Protein AF-0000000085124099 (afdb_homodimer)

InterPro domains:
  IPR032808 DoxX family [PF07681] (7-87)

Organism: Arcobacter nitrofigilis (strain ATCC 33309 / DSM 7299 / CCUG 15893 / LMG 7604 / NCTC 12251 / CI) (NCBI:txid572480)

Radius of gyration: 19.38 Å; Cα contacts (8 Å, |Δi|>4): 346; chains: 2; bounding box: 46×53×39 Å

Structure (mmCIF, N/CA/C/O backbone):
data_AF-0000000085124099-model_v1
#
loop_
_entity.id
_entity.type
_entity.pdbx_description
1 polymer 'Doxx family protein'
#
loop_
_atom_site.group_PDB
_atom_site.id
_atom_site.type_symbol
_atom_site.label_atom_id
_atom_site.label_alt_id
_atom_site.label_comp_id
_atom_site.label_asym_id
_atom_site.label_entity_id
_atom_site.label_seq_id
_atom_site.pdbx_PDB_ins_code
_atom_site.Cartn_x
_atom_site.Cartn_y
_atom_site.Cartn_z
_atom_site.occupancy
_atom_site.B_iso_or_equiv
_atom_site.auth_seq_id
_atom_site.auth_comp_id
_atom_site.auth_asym_id
_atom_site.auth_atom_id
_atom_site.pdbx_PDB_model_num
ATOM 1 N N . MET A 1 1 ? -0.502 15.562 13.914 1 92.38 1 MET A N 1
ATOM 2 C CA . MET A 1 1 ? -0.184 15.219 12.531 1 92.38 1 MET A CA 1
ATOM 3 C C . MET A 1 1 ? 1.302 14.914 12.367 1 92.38 1 MET A C 1
ATOM 5 O O . MET A 1 1 ? 1.674 13.914 11.758 1 92.38 1 MET A O 1
ATOM 9 N N . GLU A 1 2 ? 2.139 15.508 13.188 1 92.81 2 GLU A N 1
ATOM 10 C CA . GLU A 1 2 ? 3.578 15.281 13.094 1 92.81 2 GLU A CA 1
ATOM 11 C C . GLU A 1 2 ? 3.947 13.883 13.578 1 92.81 2 GLU A C 1
ATOM 13 O O . GLU A 1 2 ? 4.766 13.203 12.953 1 92.81 2 GLU A O 1
ATOM 18 N N . LYS A 1 3 ? 3.332 13.547 14.672 1 96.56 3 LYS A N 1
ATOM 19 C CA . LYS A 1 3 ? 3.602 12.211 15.195 1 96.56 3 LYS A CA 1
ATOM 20 C C . LYS A 1 3 ? 3.164 11.133 14.195 1 96.56 3 LYS A C 1
ATOM 22 O O . LYS A 1 3 ? 3.857 10.133 14.016 1 96.56 3 LYS A O 1
ATOM 27 N N . THR A 1 4 ? 2.047 11.336 13.594 1 98.06 4 THR A N 1
ATOM 28 C CA . THR A 1 4 ? 1.536 10.383 12.609 1 98.06 4 THR A CA 1
ATOM 29 C C . THR A 1 4 ? 2.447 10.32 11.391 1 98.06 4 THR A C 1
ATOM 31 O O . THR A 1 4 ? 2.703 9.242 10.852 1 98.06 4 THR A O 1
ATOM 34 N N . ILE A 1 5 ? 2.945 11.43 10.969 1 98.12 5 ILE A N 1
ATOM 35 C CA . ILE A 1 5 ? 3.861 11.461 9.828 1 98.12 5 ILE A CA 1
ATOM 36 C C . ILE A 1 5 ? 5.152 10.727 10.188 1 98.12 5 ILE A C 1
ATOM 38 O O . ILE A 1 5 ? 5.715 10.008 9.352 1 98.12 5 ILE A O 1
ATOM 42 N N . LYS A 1 6 ? 5.625 10.875 11.414 1 97.75 6 LYS A N 1
ATOM 43 C CA . LYS A 1 6 ? 6.797 10.141 11.875 1 97.75 6 LYS A CA 1
ATOM 44 C C . LYS A 1 6 ? 6.535 8.633 11.875 1 97.75 6 LYS A C 1
ATOM 46 O O . LYS A 1 6 ? 7.41 7.852 11.5 1 97.75 6 LYS A O 1
ATOM 51 N N . LEU A 1 7 ? 5.352 8.289 12.281 1 98.56 7 LEU A N 1
ATOM 52 C CA . LEU A 1 7 ? 4.984 6.875 12.273 1 98.56 7 LEU A CA 1
ATOM 53 C C . LEU A 1 7 ? 4.93 6.332 10.852 1 98.56 7 LEU A C 1
ATOM 55 O O . LEU A 1 7 ? 5.297 5.18 10.609 1 98.56 7 LEU A O 1
ATOM 59 N N . ILE A 1 8 ? 4.426 7.137 9.93 1 98.81 8 ILE A N 1
ATOM 60 C CA . ILE A 1 8 ? 4.422 6.742 8.531 1 98.81 8 ILE A CA 1
ATOM 61 C C . ILE A 1 8 ? 5.859 6.523 8.055 1 98.81 8 ILE A C 1
ATOM 63 O O . ILE A 1 8 ? 6.16 5.508 7.422 1 98.81 8 ILE A O 1
ATOM 67 N N . ARG A 1 9 ? 6.715 7.445 8.383 1 98.75 9 ARG A N 1
ATOM 68 C CA . ARG A 1 9 ? 8.117 7.336 7.98 1 98.75 9 ARG A CA 1
ATOM 69 C C . ARG A 1 9 ? 8.742 6.055 8.523 1 98.75 9 ARG A C 1
ATOM 71 O O . ARG A 1 9 ? 9.383 5.309 7.777 1 98.75 9 ARG A O 1
ATOM 78 N N . VAL A 1 10 ? 8.562 5.809 9.766 1 98.81 10 VAL A N 1
ATOM 79 C CA . VAL A 1 10 ? 9.148 4.637 10.414 1 98.81 10 VAL A CA 1
ATOM 80 C C . VAL A 1 10 ? 8.539 3.365 9.82 1 98.81 10 VAL A C 1
ATOM 82 O O . VAL A 1 10 ? 9.25 2.385 9.578 1 98.81 10 VAL A O 1
ATOM 85 N N . SER A 1 11 ? 7.234 3.326 9.555 1 98.81 11 SER A N 1
ATOM 86 C CA . SER A 1 11 ? 6.566 2.168 8.977 1 98.81 11 SER A CA 1
ATOM 87 C C . SER A 1 11 ? 7.09 1.871 7.574 1 98.81 11 SER A C 1
ATOM 89 O O . SER A 1 11 ? 7.348 0.714 7.234 1 98.81 11 SER A O 1
ATOM 91 N N . LEU A 1 12 ? 7.207 2.932 6.785 1 98.81 12 LEU A N 1
ATOM 92 C CA . LEU A 1 12 ? 7.809 2.752 5.469 1 98.81 12 LEU A CA 1
ATOM 93 C C . LEU A 1 12 ? 9.219 2.188 5.594 1 98.81 12 LEU A C 1
ATOM 95 O O . LEU A 1 12 ? 9.609 1.295 4.832 1 98.81 12 LEU A O 1
ATOM 99 N N . GLY A 1 13 ? 9.961 2.764 6.551 1 98.88 13 GLY A N 1
ATOM 100 C CA . GLY A 1 13 ? 11.312 2.271 6.781 1 98.88 13 GLY A CA 1
ATOM 101 C C . GLY A 1 13 ? 11.352 0.795 7.125 1 98.88 13 GLY A C 1
ATOM 102 O O . GLY A 1 13 ? 12.18 0.052 6.586 1 98.88 13 GLY A O 1
ATOM 103 N N . ILE A 1 14 ? 10.508 0.352 7.977 1 98.69 14 ILE A N 1
ATOM 104 C CA . ILE A 1 14 ? 10.461 -1.044 8.398 1 98.69 14 ILE A CA 1
ATOM 105 C C . ILE A 1 14 ? 10.109 -1.933 7.207 1 98.69 14 ILE A C 1
ATOM 107 O O . ILE A 1 14 ? 10.727 -2.98 7.004 1 98.69 14 ILE A O 1
ATOM 111 N N . ILE A 1 15 ? 9.133 -1.549 6.441 1 98.12 15 ILE A N 1
ATOM 112 C CA . ILE A 1 15 ? 8.711 -2.314 5.277 1 98.12 15 ILE A CA 1
ATOM 113 C C . ILE A 1 15 ? 9.875 -2.443 4.293 1 98.12 15 ILE A C 1
ATOM 115 O O . ILE A 1 15 ? 10.172 -3.539 3.814 1 98.12 15 ILE A O 1
ATOM 119 N N . PHE A 1 16 ? 10.516 -1.345 4.043 1 98.44 16 PHE A N 1
ATOM 120 C CA . PHE A 1 16 ? 11.625 -1.351 3.094 1 98.44 16 PHE A CA 1
ATOM 121 C C . PHE A 1 16 ? 12.773 -2.205 3.609 1 98.44 16 PHE A C 1
ATOM 123 O O . PHE A 1 16 ? 13.367 -2.975 2.854 1 98.44 16 PHE A O 1
ATOM 130 N N . LEU A 1 17 ? 13.086 -2.051 4.863 1 98 17 LEU A N 1
ATOM 131 C CA . LEU A 1 17 ? 14.156 -2.846 5.453 1 98 17 LEU A CA 1
ATOM 132 C C . LEU A 1 17 ? 13.82 -4.332 5.406 1 98 17 LEU A C 1
ATOM 134 O O . LEU A 1 17 ? 14.664 -5.152 5.039 1 98 17 LEU A O 1
ATOM 138 N N . TRP A 1 18 ? 12.609 -4.645 5.723 1 96.12 18 TRP A N 1
ATOM 139 C CA . TRP A 1 18 ? 12.148 -6.027 5.773 1 96.12 18 TRP A CA 1
ATOM 140 C C . TRP A 1 18 ? 12.188 -6.664 4.387 1 96.12 18 TRP A C 1
ATOM 142 O O . TRP A 1 18 ? 12.766 -7.742 4.207 1 96.12 18 TRP A O 1
ATOM 152 N N . TYR A 1 19 ? 11.633 -5.992 3.428 1 94.69 19 TYR A N 1
ATOM 153 C CA . TYR A 1 19 ? 11.586 -6.516 2.068 1 94.69 19 TYR A CA 1
ATOM 154 C C . TYR A 1 19 ? 12.984 -6.586 1.46 1 94.69 19 TYR A C 1
ATOM 156 O O . TYR A 1 19 ? 13.305 -7.523 0.725 1 94.69 19 TYR A O 1
ATOM 164 N N . GLY A 1 20 ? 13.773 -5.566 1.782 1 95.31 20 GLY A N 1
ATOM 165 C CA . GLY A 1 20 ? 15.141 -5.535 1.279 1 95.31 20 GLY A CA 1
ATOM 166 C C . GLY A 1 20 ? 16.016 -6.637 1.853 1 95.31 20 GLY A C 1
ATOM 167 O O . GLY A 1 20 ? 16.766 -7.285 1.121 1 95.31 20 GLY A O 1
ATOM 168 N N . MET A 1 21 ? 15.898 -6.852 3.129 1 94.38 21 MET A N 1
ATOM 169 C CA . MET A 1 21 ? 16.719 -7.859 3.795 1 94.38 21 MET A CA 1
ATOM 170 C C . MET A 1 21 ? 16.406 -9.25 3.254 1 94.38 21 MET A C 1
ATOM 172 O O . MET A 1 21 ? 17.312 -10.07 3.096 1 94.38 21 MET A O 1
ATOM 176 N N . LEU A 1 22 ? 15.211 -9.555 2.936 1 91.12 22 LEU A N 1
ATOM 177 C CA . LEU A 1 22 ? 14.812 -10.859 2.42 1 91.12 22 LEU A CA 1
ATOM 178 C C . LEU A 1 22 ? 15.453 -11.125 1.062 1 91.12 22 LEU A C 1
ATOM 180 O O . LEU A 1 22 ? 15.648 -12.281 0.679 1 91.12 22 LEU A O 1
ATOM 184 N N . LYS A 1 23 ? 15.805 -10.055 0.381 1 92.44 23 LYS A N 1
ATOM 185 C CA . LYS A 1 23 ? 16.297 -10.195 -0.984 1 92.44 23 LYS A CA 1
ATOM 186 C C . LYS A 1 23 ? 17.781 -10.594 -0.995 1 92.44 23 LYS A C 1
ATOM 188 O O . LYS A 1 23 ? 18.328 -10.922 -2.049 1 92.44 23 LYS A O 1
ATOM 193 N N . PHE A 1 24 ? 18.391 -10.586 0.191 1 92.81 24 PHE A N 1
ATOM 194 C CA . PHE A 1 24 ? 19.75 -11.086 0.279 1 92.81 24 PHE A CA 1
ATOM 195 C C . PHE A 1 24 ? 19.766 -12.609 0.333 1 92.81 24 PHE A C 1
ATOM 197 O O . PHE A 1 24 ? 20.812 -13.234 0.144 1 92.81 24 PHE A O 1
ATOM 204 N N . PHE A 1 25 ? 18.594 -13.164 0.491 1 87.12 25 PHE A N 1
ATOM 205 C CA . PHE A 1 25 ? 18.453 -14.617 0.585 1 87.12 25 PHE A CA 1
ATOM 206 C C . PHE A 1 25 ? 17.625 -15.156 -0.57 1 87.12 25 PHE A C 1
ATOM 208 O O . PHE A 1 25 ? 16.406 -14.961 -0.612 1 87.12 25 PHE A O 1
ATOM 215 N N . PRO A 1 26 ? 18.25 -15.859 -1.331 1 76.88 26 PRO A N 1
ATOM 216 C CA . PRO A 1 26 ? 17.594 -16.312 -2.559 1 76.88 26 PRO A CA 1
ATOM 217 C C . PRO A 1 26 ? 16.297 -17.062 -2.289 1 76.88 26 PRO A C 1
ATOM 219 O O . PRO A 1 26 ? 16.219 -17.875 -1.37 1 76.88 26 PRO A O 1
ATOM 222 N N . GLN A 1 27 ? 15.281 -16.703 -2.98 1 74.94 27 GLN A N 1
ATOM 223 C CA . GLN A 1 27 ? 14 -17.391 -3.059 1 74.94 27 GLN A CA 1
ATOM 224 C C . GLN A 1 27 ? 13.141 -17.094 -1.834 1 74.94 27 GLN A C 1
ATOM 226 O O . GLN A 1 27 ? 12.062 -17.672 -1.671 1 74.94 27 GLN A O 1
ATOM 231 N N . LEU A 1 28 ? 13.703 -16.25 -1.095 1 75.44 28 LEU A N 1
ATOM 232 C CA . LEU A 1 28 ? 12.914 -15.969 0.1 1 75.44 28 LEU A CA 1
ATOM 233 C C . LEU A 1 28 ? 11.961 -14.797 -0.141 1 75.44 28 LEU A C 1
ATOM 235 O O . LEU A 1 28 ? 10.969 -14.641 0.574 1 75.44 28 LEU A O 1
ATOM 239 N N . SER A 1 29 ? 12.266 -14.008 -1.224 1 73.75 29 SER A N 1
ATOM 240 C CA . SER A 1 29 ? 11.367 -12.891 -1.512 1 73.75 29 SER A CA 1
ATOM 241 C C . SER A 1 29 ? 10.477 -13.195 -2.707 1 73.75 29 SER A C 1
ATOM 243 O O . SER A 1 29 ? 10.961 -13.438 -3.812 1 73.75 29 SER A O 1
ATOM 245 N N . PRO A 1 30 ? 9.25 -13.18 -2.438 1 72.19 30 PRO A N 1
ATOM 246 C CA . PRO A 1 30 ? 8.328 -13.445 -3.541 1 72.19 30 PRO A CA 1
ATOM 247 C C . PRO A 1 30 ? 8.383 -12.367 -4.625 1 72.19 30 PRO A C 1
ATOM 249 O O . PRO A 1 30 ? 7.992 -12.625 -5.77 1 72.19 30 PRO A O 1
ATOM 252 N N . ALA A 1 31 ? 8.867 -11.227 -4.223 1 75.81 31 ALA A N 1
ATOM 253 C CA . ALA A 1 31 ? 8.938 -10.141 -5.195 1 75.81 31 ALA A CA 1
ATOM 254 C C . ALA A 1 31 ? 10.211 -10.234 -6.031 1 75.81 31 ALA A C 1
ATOM 256 O O . ALA A 1 31 ? 10.391 -9.477 -6.992 1 75.81 31 ALA A O 1
ATOM 257 N N . GLU A 1 32 ? 11.016 -11.156 -5.645 1 83.44 32 GLU A N 1
ATOM 258 C CA . GLU A 1 32 ? 12.32 -11.297 -6.293 1 83.44 32 GLU A CA 1
ATOM 259 C C . GLU A 1 32 ? 12.164 -11.562 -7.785 1 83.44 32 GLU A C 1
ATOM 261 O O . GLU A 1 32 ? 12.789 -10.898 -8.609 1 83.44 32 GLU A O 1
ATOM 266 N N . ASN A 1 33 ? 11.289 -12.516 -8.133 1 86.75 33 ASN A N 1
ATOM 267 C CA . ASN A 1 33 ? 11.125 -12.844 -9.539 1 86.75 33 ASN A CA 1
ATOM 268 C C . ASN A 1 33 ? 10.555 -11.664 -10.328 1 86.75 33 ASN A C 1
ATOM 270 O O . ASN A 1 33 ? 10.969 -11.414 -11.461 1 86.75 33 ASN A O 1
ATOM 274 N N . LEU A 1 34 ? 9.648 -11.008 -9.695 1 91.19 34 LEU A N 1
ATOM 275 C CA . LEU A 1 34 ? 9.078 -9.828 -10.328 1 91.19 34 LEU A CA 1
ATOM 276 C C . LEU A 1 34 ? 10.148 -8.773 -10.578 1 91.19 34 LEU A C 1
ATOM 278 O O . LEU A 1 34 ? 10.234 -8.211 -11.672 1 91.19 34 LEU A O 1
ATOM 282 N N . ALA A 1 35 ? 10.969 -8.562 -9.602 1 93.06 35 ALA A N 1
ATOM 283 C CA . ALA A 1 35 ? 12.008 -7.539 -9.68 1 93.06 35 ALA A CA 1
ATOM 284 C C . ALA A 1 35 ? 13.07 -7.922 -10.711 1 93.06 35 ALA A C 1
ATOM 286 O O . ALA A 1 35 ? 13.438 -7.109 -11.562 1 93.06 35 ALA A O 1
ATOM 287 N N . ILE A 1 36 ? 13.516 -9.125 -10.703 1 93.5 36 ILE A N 1
ATOM 288 C CA . ILE A 1 36 ? 14.586 -9.594 -11.57 1 93.5 36 ILE A CA 1
ATOM 289 C C . ILE A 1 36 ? 14.117 -9.562 -13.023 1 93.5 36 ILE A C 1
ATOM 291 O O . ILE A 1 36 ? 14.844 -9.094 -13.906 1 93.5 36 ILE A O 1
ATOM 295 N N . THR A 1 37 ? 12.906 -10.07 -13.227 1 94.06 37 THR A N 1
ATOM 296 C CA . THR A 1 37 ? 12.367 -10.094 -14.578 1 94.06 37 THR A CA 1
ATOM 297 C C . THR A 1 37 ? 12.195 -8.672 -15.117 1 94.06 37 THR A C 1
ATOM 299 O O . THR A 1 37 ? 12.492 -8.406 -16.281 1 94.06 37 THR A O 1
ATOM 302 N N . THR A 1 38 ? 11.766 -7.785 -14.289 1 95.5 38 THR A N 1
ATOM 303 C CA . THR A 1 38 ? 11.586 -6.395 -14.68 1 95.5 38 THR A CA 1
ATOM 304 C C . THR A 1 38 ? 12.922 -5.758 -15.055 1 95.5 38 THR A C 1
ATOM 306 O O . THR A 1 38 ? 13.055 -5.152 -16.125 1 95.5 38 THR A O 1
ATOM 309 N N . ILE A 1 39 ? 13.914 -5.926 -14.203 1 94.88 39 ILE A N 1
ATOM 310 C CA . ILE A 1 39 ? 15.234 -5.34 -14.43 1 94.88 39 ILE A CA 1
ATOM 311 C C . ILE A 1 39 ? 15.859 -5.945 -15.688 1 94.88 39 ILE A C 1
ATOM 313 O O . ILE A 1 39 ? 16.469 -5.234 -16.5 1 94.88 39 ILE A O 1
ATOM 317 N N . HIS A 1 40 ? 15.656 -7.258 -15.844 1 94.88 40 HIS A N 1
ATOM 318 C CA . HIS A 1 40 ? 16.172 -7.949 -17.016 1 94.88 40 HIS A CA 1
ATOM 319 C C . HIS A 1 40 ? 15.609 -7.352 -18.312 1 94.88 40 HIS A C 1
ATOM 321 O O . HIS A 1 40 ? 16.359 -7.082 -19.25 1 94.88 40 HIS A O 1
ATOM 327 N N . LYS A 1 41 ? 14.391 -7.094 -18.328 1 94.12 41 LYS A N 1
ATOM 328 C CA . LYS A 1 41 ? 13.742 -6.535 -19.516 1 94.12 41 LYS A CA 1
ATOM 329 C C . LYS A 1 41 ? 14.125 -5.07 -19.703 1 94.12 41 LYS A C 1
ATOM 331 O O . LYS A 1 41 ? 14.359 -4.629 -20.828 1 94.12 41 LYS A O 1
ATOM 336 N N . LEU A 1 42 ? 14.258 -4.355 -18.656 1 93.25 42 LEU A N 1
ATOM 337 C CA . LEU A 1 42 ? 14.555 -2.926 -18.719 1 93.25 42 LEU A CA 1
ATOM 338 C C . LEU A 1 42 ? 15.961 -2.684 -19.25 1 93.25 42 LEU A C 1
ATOM 340 O O . LEU A 1 42 ? 16.188 -1.74 -20 1 93.25 42 LEU A O 1
ATOM 344 N N . PHE A 1 43 ? 16.828 -3.582 -18.875 1 94.06 43 PHE A N 1
ATOM 345 C CA . PHE A 1 43 ? 18.234 -3.361 -19.219 1 94.06 43 PHE A CA 1
ATOM 346 C C . PHE A 1 43 ? 18.703 -4.379 -20.25 1 94.06 43 PHE A C 1
ATOM 348 O O . PHE A 1 43 ? 19.906 -4.617 -20.375 1 94.06 43 PHE A O 1
ATOM 355 N N . PHE A 1 44 ? 17.719 -5.027 -20.859 1 94.5 44 PHE A N 1
ATOM 356 C CA . PHE A 1 44 ? 17.969 -5.902 -21.984 1 94.5 44 PHE A CA 1
ATOM 357 C C . PHE A 1 44 ? 18.922 -7.035 -21.609 1 94.5 44 PHE A C 1
ATOM 359 O O . PHE A 1 44 ? 19.766 -7.441 -22.406 1 94.5 44 PHE A O 1
ATOM 366 N N . GLY A 1 45 ? 18.812 -7.348 -20.359 1 92.69 45 GLY A N 1
ATOM 367 C CA . GLY A 1 45 ? 19.578 -8.492 -19.891 1 92.69 45 GLY A CA 1
ATOM 368 C C . GLY A 1 45 ? 21.047 -8.172 -19.625 1 92.69 45 GLY A C 1
ATOM 369 O O . GLY A 1 45 ? 21.859 -9.07 -19.453 1 92.69 45 GLY A O 1
ATOM 370 N N . LEU A 1 46 ? 21.406 -6.926 -19.516 1 94.62 46 LEU A N 1
ATOM 371 C CA . LEU A 1 46 ? 22.797 -6.508 -19.359 1 94.62 46 LEU A CA 1
ATOM 372 C C . LEU A 1 46 ? 23.25 -6.691 -17.906 1 94.62 46 LEU A C 1
ATOM 374 O O . LEU A 1 46 ? 24.453 -6.797 -17.641 1 94.62 46 LEU A O 1
ATOM 378 N N . ILE A 1 47 ? 22.328 -6.723 -17.031 1 94.62 47 ILE A N 1
ATOM 379 C CA . ILE A 1 47 ? 22.656 -6.898 -15.617 1 94.62 47 ILE A CA 1
ATOM 380 C C . ILE A 1 47 ? 22.281 -8.305 -15.164 1 94.62 47 ILE A C 1
ATOM 382 O O . ILE A 1 47 ? 21.156 -8.758 -15.398 1 94.62 47 ILE A O 1
ATOM 386 N N . ASN A 1 48 ? 23.188 -9.016 -14.594 1 94.69 48 ASN A N 1
ATOM 387 C CA . ASN A 1 48 ? 22.859 -10.367 -14.133 1 94.69 48 ASN A CA 1
ATOM 388 C C . ASN A 1 48 ? 21.844 -10.352 -13 1 94.69 48 ASN A C 1
ATOM 390 O O . ASN A 1 48 ? 21.781 -9.383 -12.242 1 94.69 48 ASN A O 1
ATOM 394 N N . ASP A 1 49 ? 21.125 -11.438 -12.844 1 91.69 49 ASP A N 1
ATOM 395 C CA . ASP A 1 49 ? 20 -11.555 -11.914 1 91.69 49 ASP A CA 1
ATOM 396 C C . ASP A 1 49 ? 20.469 -11.359 -10.477 1 91.69 49 ASP A C 1
ATOM 398 O O . ASP A 1 49 ? 19.828 -10.648 -9.703 1 91.69 49 ASP A O 1
ATOM 402 N N . THR A 1 50 ? 21.562 -11.961 -10.133 1 92.62 50 THR A N 1
ATOM 403 C CA . THR A 1 50 ? 22.078 -11.891 -8.773 1 92.62 50 THR A CA 1
ATOM 404 C C . THR A 1 50 ? 22.453 -10.461 -8.406 1 92.62 50 THR A C 1
ATOM 406 O O . THR A 1 50 ? 22.141 -9.984 -7.316 1 92.62 50 THR A O 1
ATOM 409 N N . LEU A 1 51 ? 23.125 -9.805 -9.352 1 94.12 51 LEU A N 1
ATOM 410 C CA . LEU A 1 51 ? 23.516 -8.422 -9.117 1 94.12 51 LEU A CA 1
ATOM 411 C C . LEU A 1 51 ? 22.297 -7.52 -9.023 1 94.12 51 LEU A C 1
ATOM 413 O O . LEU A 1 51 ? 22.25 -6.617 -8.18 1 94.12 51 LEU A O 1
ATOM 417 N N . SER A 1 52 ? 21.344 -7.746 -9.875 1 94.56 52 SER A N 1
ATOM 418 C CA . SER A 1 52 ? 20.125 -6.945 -9.891 1 94.56 52 SER A CA 1
ATOM 419 C C . SER A 1 52 ? 19.438 -6.965 -8.531 1 94.56 52 SER A C 1
ATOM 421 O O . SER A 1 52 ? 19.109 -5.914 -7.98 1 94.56 52 SER A O 1
ATOM 423 N N . ILE A 1 53 ? 19.266 -8.164 -8.008 1 94.38 53 ILE A N 1
ATOM 424 C CA . ILE A 1 53 ? 18.5 -8.297 -6.781 1 94.38 53 ILE A CA 1
ATOM 425 C C . ILE A 1 53 ? 19.312 -7.777 -5.594 1 94.38 53 ILE A C 1
ATOM 427 O O . ILE A 1 53 ? 18.75 -7.211 -4.656 1 94.38 53 ILE A O 1
ATOM 431 N N . LYS A 1 54 ? 20.625 -7.969 -5.602 1 94.81 54 LYS A N 1
ATOM 432 C CA . LYS A 1 54 ? 21.469 -7.457 -4.523 1 94.81 54 LYS A CA 1
ATOM 433 C C . LYS A 1 54 ? 21.484 -5.934 -4.504 1 94.81 54 LYS A C 1
ATOM 435 O O . LYS A 1 54 ? 21.422 -5.316 -3.439 1 94.81 54 LYS A O 1
ATOM 440 N N . LEU A 1 55 ? 21.578 -5.324 -5.699 1 95.75 55 LEU A N 1
ATOM 441 C CA . LEU A 1 55 ? 21.531 -3.867 -5.785 1 95.75 55 LEU A CA 1
ATOM 442 C C . LEU A 1 55 ? 20.203 -3.33 -5.277 1 95.75 55 LEU A C 1
ATOM 444 O O . LEU A 1 55 ? 20.156 -2.32 -4.57 1 95.75 55 LEU A O 1
ATOM 448 N N . LEU A 1 56 ? 19.156 -3.988 -5.652 1 96.19 56 LEU A N 1
ATOM 449 C CA . LEU A 1 56 ? 17.844 -3.602 -5.172 1 96.19 56 LEU A CA 1
ATOM 450 C C . LEU A 1 56 ? 17.75 -3.734 -3.654 1 96.19 56 LEU A C 1
ATOM 452 O O . LEU A 1 56 ? 17.219 -2.848 -2.979 1 96.19 56 LEU A O 1
ATOM 456 N N . ALA A 1 57 ? 18.234 -4.828 -3.145 1 96.75 57 ALA A N 1
ATOM 457 C CA . ALA A 1 57 ? 18.25 -5.062 -1.703 1 96.75 57 ALA A CA 1
ATOM 458 C C . ALA A 1 57 ? 19 -3.949 -0.977 1 96.75 57 ALA A C 1
ATOM 460 O O . ALA A 1 57 ? 18.516 -3.408 0.017 1 96.75 57 ALA A O 1
ATOM 461 N N . ILE A 1 58 ? 20.125 -3.588 -1.483 1 98.06 58 ILE A N 1
ATOM 462 C CA . ILE A 1 58 ? 20.938 -2.543 -0.882 1 98.06 58 ILE A CA 1
ATOM 463 C C . ILE A 1 58 ? 20.188 -1.218 -0.897 1 98.06 58 ILE A C 1
ATOM 465 O O . ILE A 1 58 ? 20.172 -0.489 0.097 1 98.06 58 ILE A O 1
ATOM 469 N N . TRP A 1 59 ? 19.594 -0.936 -2.059 1 98.25 59 TRP A N 1
ATOM 470 C CA . TRP A 1 59 ? 18.797 0.279 -2.199 1 98.25 59 TRP A CA 1
ATOM 471 C C . TRP A 1 59 ? 17.688 0.322 -1.159 1 98.25 59 TRP A C 1
ATOM 473 O O . TRP A 1 59 ? 17.531 1.311 -0.437 1 98.25 59 TRP A O 1
ATOM 483 N N . GLU A 1 60 ? 17 -0.745 -0.974 1 98.19 60 GLU A N 1
ATOM 484 C CA . GLU A 1 60 ? 15.852 -0.809 -0.068 1 98.19 60 GLU A CA 1
ATOM 485 C C . GLU A 1 60 ? 16.297 -0.769 1.391 1 98.19 60 GLU A C 1
ATOM 487 O O . GLU A 1 60 ? 15.703 -0.067 2.209 1 98.19 60 GLU A O 1
ATOM 492 N N . VAL A 1 61 ? 17.312 -1.451 1.686 1 98.44 61 VAL A N 1
ATOM 493 C CA . VAL A 1 61 ? 17.828 -1.473 3.051 1 98.44 61 VAL A CA 1
ATOM 494 C C . VAL A 1 61 ? 18.328 -0.085 3.436 1 98.44 61 VAL A C 1
ATOM 496 O O . VAL A 1 61 ? 18.109 0.382 4.551 1 98.44 61 VAL A O 1
ATOM 499 N N . THR A 1 62 ? 19.016 0.589 2.527 1 98.69 62 THR A N 1
ATOM 500 C CA . THR A 1 62 ? 19.516 1.938 2.764 1 98.69 62 THR A CA 1
ATOM 501 C C . THR A 1 62 ? 18.359 2.896 3.066 1 98.69 62 THR A C 1
ATOM 503 O O . THR A 1 62 ? 18.406 3.633 4.055 1 98.69 62 THR A O 1
ATOM 506 N N . VAL A 1 63 ? 17.359 2.828 2.244 1 98.75 63 VAL A N 1
ATOM 507 C CA . VAL A 1 63 ? 16.203 3.676 2.455 1 98.75 63 VAL A CA 1
ATOM 508 C C . VAL A 1 63 ? 15.531 3.32 3.783 1 98.75 63 VAL A C 1
ATOM 510 O O . VAL A 1 63 ? 15.172 4.207 4.559 1 98.75 63 VAL A O 1
ATOM 513 N N . GLY A 1 64 ? 15.406 1.982 4.035 1 98.81 64 GLY A N 1
ATOM 514 C CA . GLY A 1 64 ? 14.773 1.532 5.266 1 98.81 64 GLY A CA 1
ATOM 515 C C . GLY A 1 64 ? 15.477 2.037 6.512 1 98.81 64 GLY A C 1
ATOM 516 O O . GLY A 1 64 ? 14.836 2.574 7.418 1 98.81 64 GLY A O 1
ATOM 517 N N . ILE A 1 65 ? 16.75 1.97 6.574 1 98.69 65 ILE A N 1
ATOM 518 C CA . ILE A 1 65 ? 17.547 2.408 7.719 1 98.69 65 ILE A CA 1
ATOM 519 C C . ILE A 1 65 ? 17.422 3.92 7.883 1 98.69 65 ILE A C 1
ATOM 521 O O . ILE A 1 65 ? 17.203 4.414 8.992 1 98.69 65 ILE A O 1
ATOM 525 N N . GLY A 1 66 ? 17.547 4.641 6.809 1 98.69 66 GLY A N 1
ATOM 526 C CA . GLY A 1 66 ? 17.406 6.086 6.859 1 98.69 66 GLY A CA 1
ATOM 527 C C . GLY A 1 66 ? 16.047 6.531 7.379 1 98.69 66 GLY A C 1
ATOM 528 O O . GLY A 1 66 ? 15.969 7.449 8.203 1 98.69 66 GLY A O 1
ATOM 529 N N . PHE A 1 67 ? 15.008 5.902 6.914 1 98.88 67 PHE A N 1
ATOM 530 C CA . PHE A 1 67 ? 13.656 6.27 7.34 1 98.88 67 PHE A CA 1
ATOM 531 C C . PHE A 1 67 ? 13.438 5.926 8.805 1 98.88 67 PHE A C 1
ATOM 533 O O . PHE A 1 67 ? 12.844 6.707 9.547 1 98.88 67 PHE A O 1
ATOM 540 N N . ILE A 1 68 ? 13.914 4.754 9.25 1 98.81 68 ILE A N 1
ATOM 541 C CA . ILE A 1 68 ? 13.695 4.312 10.625 1 98.81 68 ILE A CA 1
ATOM 542 C C . ILE A 1 68 ? 14.398 5.262 11.594 1 98.81 68 ILE A C 1
ATOM 544 O O . ILE A 1 68 ? 13.812 5.688 12.594 1 98.81 68 ILE A O 1
ATOM 548 N N . PHE A 1 69 ? 15.555 5.727 11.312 1 98.25 69 PHE A N 1
ATOM 549 C CA . PHE A 1 69 ? 16.344 6.527 12.242 1 98.25 69 PHE A CA 1
ATOM 550 C C . PHE A 1 69 ? 16.156 8.016 11.969 1 98.25 69 PHE A C 1
ATOM 552 O O . PHE A 1 69 ? 16.562 8.852 12.781 1 98.25 69 PHE A O 1
ATOM 559 N N . GLY A 1 70 ? 15.578 8.336 10.875 1 97.19 70 GLY A N 1
ATOM 560 C CA . GLY A 1 70 ? 15.328 9.727 10.555 1 97.19 70 GLY A CA 1
ATOM 561 C C . GLY A 1 70 ? 16.594 10.508 10.25 1 97.19 70 GLY A C 1
ATOM 562 O O . GLY A 1 70 ? 16.719 11.672 10.641 1 97.19 70 GLY A O 1
ATOM 563 N N . ILE A 1 71 ? 17.531 9.812 9.648 1 96.19 71 ILE A N 1
ATOM 564 C CA . ILE A 1 71 ? 18.797 10.445 9.32 1 96.19 71 ILE A CA 1
ATOM 565 C C . ILE A 1 71 ? 18.828 10.781 7.832 1 96.19 71 ILE A C 1
ATOM 567 O O . ILE A 1 71 ? 18.391 9.992 6.996 1 96.19 71 ILE A O 1
ATOM 571 N N . TYR A 1 72 ? 19.328 12.031 7.441 1 96.56 72 TYR A N 1
ATOM 572 C CA . TYR A 1 72 ? 19.406 12.508 6.066 1 96.56 72 TYR A CA 1
ATOM 573 C C . TYR A 1 72 ? 18.078 12.312 5.344 1 96.56 72 TYR A C 1
ATOM 575 O O . TYR A 1 72 ? 18.047 11.82 4.215 1 96.56 72 TYR A O 1
ATOM 583 N N . THR A 1 73 ? 17.078 12.617 6.059 1 97.31 73 THR A N 1
ATOM 584 C CA . THR A 1 73 ? 15.719 12.297 5.625 1 97.31 73 THR A CA 1
ATOM 585 C C . THR A 1 73 ? 15.438 12.875 4.242 1 97.31 73 THR A C 1
ATOM 587 O O . THR A 1 73 ? 14.828 12.219 3.396 1 97.31 73 THR A O 1
ATOM 590 N N . ARG A 1 74 ? 15.891 14.086 3.953 1 96.31 74 ARG A N 1
ATOM 591 C CA . ARG A 1 74 ? 15.633 14.711 2.66 1 96.31 74 ARG A CA 1
ATOM 592 C C . ARG A 1 74 ? 16.203 13.867 1.521 1 96.31 74 ARG A C 1
ATOM 594 O O . ARG A 1 74 ? 15.531 13.648 0.51 1 96.31 74 ARG A O 1
ATOM 601 N N . TYR A 1 75 ? 17.359 13.375 1.713 1 97.69 75 TYR A N 1
ATOM 602 C CA . TYR A 1 75 ? 18.016 12.562 0.688 1 97.69 75 TYR A CA 1
ATOM 603 C C . TYR A 1 75 ? 17.406 11.172 0.62 1 97.69 75 TYR A C 1
ATOM 605 O O . TYR A 1 75 ? 17.281 10.594 -0.464 1 97.69 75 TYR A O 1
ATOM 613 N N . VAL A 1 76 ? 17.094 10.617 1.774 1 98.62 76 VAL A N 1
ATOM 614 C CA . VAL A 1 76 ? 16.469 9.297 1.839 1 98.62 76 VAL A CA 1
ATOM 615 C C . VAL A 1 76 ? 15.117 9.336 1.114 1 98.62 76 VAL A C 1
ATOM 617 O O . VAL A 1 76 ? 14.766 8.391 0.396 1 98.62 76 VAL A O 1
ATOM 620 N N . VAL A 1 77 ? 14.414 10.438 1.225 1 98.75 77 VAL A N 1
ATOM 621 C CA . VAL A 1 77 ? 13.125 10.562 0.554 1 98.75 77 VAL A CA 1
ATOM 622 C C . VAL A 1 77 ? 13.328 10.578 -0.96 1 98.75 77 VAL A C 1
ATOM 624 O O . VAL A 1 77 ? 12.547 9.977 -1.701 1 98.75 77 VAL A O 1
ATOM 627 N N . VAL A 1 78 ? 14.336 11.273 -1.412 1 98.38 78 VAL A N 1
ATOM 628 C CA . VAL A 1 78 ? 14.602 11.32 -2.846 1 98.38 78 VAL A CA 1
ATOM 629 C C . VAL A 1 78 ? 14.898 9.914 -3.365 1 98.38 78 VAL A C 1
ATOM 631 O O . VAL A 1 78 ? 14.383 9.516 -4.41 1 98.38 78 VAL A O 1
ATOM 634 N N . LEU A 1 79 ? 15.734 9.141 -2.629 1 98.62 79 LEU A N 1
ATOM 635 C CA . LEU A 1 79 ? 16.031 7.762 -2.992 1 98.62 79 LEU A CA 1
ATOM 636 C C . LEU A 1 79 ? 14.75 6.918 -2.984 1 98.62 79 LEU A C 1
ATOM 638 O O . LEU A 1 79 ? 14.547 6.086 -3.869 1 98.62 79 LEU A O 1
ATOM 642 N N . PHE A 1 80 ? 13.945 7.117 -2.002 1 98.88 80 PHE A N 1
ATOM 643 C CA . PHE A 1 80 ? 12.688 6.406 -1.849 1 98.88 80 PHE A CA 1
ATOM 644 C C . PHE A 1 80 ? 11.758 6.695 -3.021 1 98.88 80 PHE A C 1
ATOM 646 O O . PHE A 1 80 ? 11.195 5.773 -3.621 1 98.88 80 PHE A O 1
ATOM 653 N N . LEU A 1 81 ? 11.633 7.969 -3.373 1 98.75 81 LEU A N 1
ATOM 654 C CA . LEU A 1 81 ? 10.727 8.359 -4.453 1 98.75 81 LEU A CA 1
ATOM 655 C C . LEU A 1 81 ? 11.219 7.82 -5.793 1 98.75 81 LEU A C 1
ATOM 657 O O . LEU A 1 81 ? 10.414 7.402 -6.629 1 98.75 81 LEU A O 1
ATOM 661 N N . ALA A 1 82 ? 12.516 7.895 -5.984 1 98.44 82 ALA A N 1
ATOM 662 C CA . ALA A 1 82 ? 13.078 7.293 -7.191 1 98.44 82 ALA A CA 1
ATOM 663 C C . ALA A 1 82 ? 12.734 5.809 -7.277 1 98.44 82 ALA A C 1
ATOM 665 O O . ALA A 1 82 ? 12.328 5.32 -8.336 1 98.44 82 ALA A O 1
ATOM 666 N N . HIS A 1 83 ? 12.875 5.086 -6.176 1 98.12 83 HIS A N 1
ATOM 667 C CA . HIS A 1 83 ? 12.516 3.674 -6.105 1 98.12 83 HIS A CA 1
ATOM 668 C C . HIS A 1 83 ? 11.039 3.469 -6.41 1 98.12 83 HIS A C 1
ATOM 670 O O . HIS A 1 83 ? 10.672 2.576 -7.18 1 98.12 83 HIS A O 1
ATOM 676 N N . MET A 1 84 ? 10.195 4.312 -5.852 1 98.25 84 MET A N 1
ATOM 677 C CA . MET A 1 84 ? 8.758 4.168 -6.031 1 98.25 84 MET A CA 1
ATOM 678 C C . MET A 1 84 ? 8.367 4.367 -7.496 1 98.25 84 MET A C 1
ATOM 680 O O . MET A 1 84 ? 7.5 3.664 -8.016 1 98.25 84 MET A O 1
ATOM 684 N N . ILE A 1 85 ? 8.938 5.285 -8.141 1 97.06 85 ILE A N 1
ATOM 685 C CA . ILE A 1 85 ? 8.656 5.527 -9.547 1 97.06 85 ILE A CA 1
ATOM 686 C C . ILE A 1 85 ? 9.039 4.297 -10.367 1 97.06 85 ILE A C 1
ATOM 688 O O . ILE A 1 85 ? 8.273 3.857 -11.234 1 97.06 85 ILE A O 1
ATOM 692 N N . CYS A 1 86 ? 10.148 3.703 -10.031 1 96.5 86 CYS A N 1
ATOM 693 C CA . CYS A 1 86 ? 10.633 2.537 -10.758 1 96.5 86 CYS A CA 1
ATOM 694 C C . CYS A 1 86 ? 9.719 1.339 -10.547 1 96.5 86 CYS A C 1
ATOM 696 O O . CYS A 1 86 ? 9.648 0.45 -11.398 1 96.5 86 CYS A O 1
ATOM 698 N N . THR A 1 87 ? 9.023 1.316 -9.391 1 96.56 87 THR A N 1
ATOM 699 C CA . THR A 1 87 ? 8.18 0.17 -9.078 1 96.56 87 THR A CA 1
ATOM 700 C C . THR A 1 87 ? 6.984 0.099 -10.023 1 96.56 87 THR A C 1
ATOM 702 O O . THR A 1 87 ? 6.301 -0.924 -10.094 1 96.56 87 THR A O 1
ATOM 705 N N . PHE A 1 88 ? 6.707 1.072 -10.836 1 97.62 88 PHE A N 1
ATOM 706 C CA . PHE A 1 88 ? 5.57 1.072 -11.75 1 97.62 88 PHE A CA 1
ATOM 707 C C . PHE A 1 88 ? 5.965 0.488 -13.102 1 97.62 88 PHE A C 1
ATOM 709 O O . PHE A 1 88 ? 5.102 0.199 -13.938 1 97.62 88 PHE A O 1
ATOM 716 N N . THR A 1 89 ? 7.191 0.269 -13.305 1 97.06 89 THR A N 1
ATOM 717 C CA . THR A 1 89 ? 7.715 -0.148 -14.602 1 97.06 89 THR A CA 1
ATOM 718 C C . THR A 1 89 ? 7.066 -1.456 -15.055 1 97.06 89 THR A C 1
ATOM 720 O O . THR A 1 89 ? 6.73 -1.618 -16.219 1 97.06 89 THR A O 1
ATOM 723 N N . PRO A 1 90 ? 6.84 -2.406 -14.125 1 95.81 90 PRO A N 1
ATOM 724 C CA . PRO A 1 90 ? 6.266 -3.674 -14.578 1 95.81 90 PRO A CA 1
ATOM 725 C C . PRO A 1 90 ? 4.883 -3.502 -15.211 1 95.81 90 PRO A C 1
ATOM 727 O O . PRO A 1 90 ? 4.496 -4.289 -16.078 1 95.81 90 PRO A O 1
ATOM 730 N N . LEU A 1 91 ? 4.137 -2.561 -14.828 1 96.06 91 LEU A N 1
ATOM 731 C CA . LEU A 1 91 ? 2.818 -2.34 -15.406 1 96.06 91 LEU A CA 1
ATOM 732 C C . LEU A 1 91 ? 2.914 -2.154 -16.922 1 96.06 91 LEU A C 1
ATOM 734 O O . LEU A 1 91 ? 1.987 -2.51 -17.656 1 96.06 91 LEU A O 1
ATOM 738 N N . PHE A 1 92 ? 4.055 -1.659 -17.359 1 95.69 92 PHE A N 1
ATOM 739 C CA . PHE A 1 92 ? 4.23 -1.35 -18.766 1 95.69 92 PHE A CA 1
ATOM 740 C C . PHE A 1 92 ? 5.016 -2.451 -19.469 1 95.69 92 PHE A C 1
ATOM 742 O O . PHE A 1 92 ? 4.707 -2.814 -20.609 1 95.69 92 PHE A O 1
ATOM 749 N N . ILE A 1 93 ? 5.938 -3.066 -18.766 1 95 93 ILE A N 1
ATOM 750 C CA . ILE A 1 93 ? 6.863 -3.984 -19.422 1 95 93 ILE A CA 1
ATOM 751 C C . ILE A 1 93 ? 6.395 -5.422 -19.203 1 95 93 ILE A C 1
ATOM 753 O O . ILE A 1 93 ? 6.762 -6.32 -19.969 1 95 93 ILE A O 1
ATOM 757 N N . LEU A 1 94 ? 5.637 -5.633 -18.141 1 95.62 94 LEU A N 1
ATOM 758 C CA . LEU A 1 94 ? 5.102 -6.961 -17.859 1 95.62 94 LEU A CA 1
ATOM 759 C C . LEU A 1 94 ? 3.586 -6.914 -17.703 1 95.62 94 LEU A C 1
ATOM 761 O O . LEU A 1 94 ? 3.047 -7.336 -16.688 1 95.62 94 LEU A O 1
ATOM 765 N N . PRO A 1 95 ? 2.867 -6.516 -18.688 1 94.62 95 PRO A N 1
ATOM 766 C CA . PRO A 1 95 ? 1.413 -6.398 -18.562 1 94.62 95 PRO A CA 1
ATOM 767 C C . PRO A 1 95 ? 0.729 -7.742 -18.328 1 94.62 95 PRO A C 1
ATOM 769 O O . PRO A 1 95 ? -0.312 -7.801 -17.672 1 94.62 95 PRO A O 1
ATOM 772 N N . ASP A 1 96 ? 1.297 -8.883 -18.719 1 93.62 96 ASP A N 1
ATOM 773 C CA . ASP A 1 96 ? 0.679 -10.203 -18.625 1 93.62 96 ASP A CA 1
ATOM 774 C C . ASP A 1 96 ? 0.596 -10.656 -17.156 1 93.62 96 ASP A C 1
ATOM 776 O O . ASP A 1 96 ? -0.296 -11.422 -16.797 1 93.62 96 ASP A O 1
ATOM 780 N N . ILE A 1 97 ? 1.478 -10.156 -16.391 1 91.81 97 ILE A N 1
ATOM 781 C CA . ILE A 1 97 ? 1.431 -10.594 -14.992 1 91.81 97 ILE A CA 1
ATOM 782 C C . ILE A 1 97 ? 0.798 -9.5 -14.133 1 91.81 97 ILE A C 1
ATOM 784 O O . ILE A 1 97 ? 0.441 -9.75 -12.977 1 91.81 97 ILE A O 1
ATOM 788 N N . SER A 1 98 ? 0.658 -8.312 -14.766 1 93.81 98 SER A N 1
ATOM 789 C CA . SER A 1 98 ? 0.13 -7.184 -14 1 93.81 98 SER A CA 1
ATOM 790 C C . SER A 1 98 ? -1.376 -7.043 -14.188 1 93.81 98 SER A C 1
ATOM 792 O O . SER A 1 98 ? -2.064 -6.465 -13.344 1 93.81 98 SER A O 1
ATOM 794 N N . PHE A 1 99 ? -1.928 -7.629 -15.367 1 92.56 99 PHE A N 1
ATOM 795 C CA . PHE A 1 99 ? -3.336 -7.438 -15.695 1 92.56 99 PHE A CA 1
ATOM 796 C C . PHE A 1 99 ? -3.982 -8.766 -16.094 1 92.56 99 PHE A C 1
ATOM 798 O O . PHE A 1 99 ? -3.369 -9.578 -16.781 1 92.56 99 PHE A O 1
ATOM 805 N N . THR A 1 100 ? -5.141 -8.914 -15.578 1 89.06 100 THR A N 1
ATOM 806 C CA . THR A 1 100 ? -5.965 -9.977 -16.141 1 89.06 100 THR A CA 1
ATOM 807 C C . THR A 1 100 ? -6.555 -9.555 -17.484 1 89.06 100 THR A C 1
ATOM 809 O O . THR A 1 100 ? -6.594 -10.344 -18.438 1 89.06 100 THR A O 1
ATOM 812 N N . HIS A 1 101 ? -7.051 -8.297 -17.5 1 89.12 101 HIS A N 1
ATOM 813 C CA . HIS A 1 101 ? -7.469 -7.605 -18.719 1 89.12 101 HIS A CA 1
ATOM 814 C C . HIS A 1 101 ? -6.926 -6.184 -18.75 1 89.12 101 HIS A C 1
ATOM 816 O O . HIS A 1 101 ? -7.414 -5.305 -18.047 1 89.12 101 HIS A O 1
ATOM 822 N N . ALA A 1 102 ? -6.066 -6.016 -19.594 1 85.56 102 ALA A N 1
ATOM 823 C CA . ALA A 1 102 ? -5.414 -4.711 -19.672 1 85.56 102 ALA A CA 1
ATOM 824 C C . ALA A 1 102 ? -6.344 -3.67 -20.297 1 85.56 102 ALA A C 1
ATOM 826 O O . ALA A 1 102 ? -7.098 -3.979 -21.234 1 85.56 102 ALA A O 1
ATOM 827 N N . PRO A 1 103 ? -6.41 -2.512 -19.766 1 86.88 103 PRO A N 1
ATOM 828 C CA . PRO A 1 103 ? -5.594 -1.88 -18.734 1 86.88 103 PRO A CA 1
ATOM 829 C C . PRO A 1 103 ? -6.344 -1.705 -17.422 1 86.88 103 PRO A C 1
ATOM 831 O O . PRO A 1 103 ? -5.859 -1.013 -16.516 1 86.88 103 PRO A O 1
ATOM 834 N N . TYR A 1 104 ? -7.426 -2.348 -17.297 1 87.31 104 TYR A N 1
ATOM 835 C CA . TYR A 1 104 ? -8.258 -1.904 -16.188 1 87.31 104 TYR A CA 1
ATOM 836 C C . TYR A 1 104 ? -8.391 -2.994 -15.125 1 87.31 104 TYR A C 1
ATOM 838 O O . TYR A 1 104 ? -8.695 -2.711 -13.969 1 87.31 104 TYR A O 1
ATOM 846 N N . ALA A 1 105 ? -8.164 -4.191 -15.469 1 91.38 105 ALA A N 1
ATOM 847 C CA . ALA A 1 105 ? -8.297 -5.285 -14.508 1 91.38 105 ALA A CA 1
ATOM 848 C C . ALA A 1 105 ? -6.934 -5.766 -14.023 1 91.38 105 ALA A C 1
ATOM 850 O O . ALA A 1 105 ? -6.246 -6.508 -14.734 1 91.38 105 ALA A O 1
ATOM 851 N N . PHE A 1 106 ? -6.594 -5.457 -12.844 1 91.88 106 PHE A N 1
ATOM 852 C CA . PHE A 1 106 ? -5.277 -5.77 -12.297 1 91.88 106 PHE A CA 1
ATOM 853 C C . PHE A 1 106 ? -5.266 -7.164 -11.68 1 91.88 106 PHE A C 1
ATOM 855 O O . PHE A 1 106 ? -6.258 -7.594 -11.086 1 91.88 106 PHE A O 1
ATOM 862 N N . THR A 1 107 ? -4.191 -7.805 -11.836 1 92.5 107 THR A N 1
ATOM 863 C CA . THR A 1 107 ? -3.904 -8.953 -10.984 1 92.5 107 THR A CA 1
ATOM 864 C C . THR A 1 107 ? -3.527 -8.5 -9.578 1 92.5 107 THR A C 1
ATOM 866 O O . THR A 1 107 ? -3.52 -7.305 -9.281 1 92.5 107 THR A O 1
ATOM 869 N N . LEU A 1 108 ? -3.203 -9.43 -8.773 1 92.31 108 LEU A N 1
ATOM 870 C CA . LEU A 1 108 ? -2.711 -9.062 -7.445 1 92.31 108 LEU A CA 1
ATOM 871 C C . LEU A 1 108 ? -1.391 -8.305 -7.547 1 92.31 108 LEU A C 1
ATOM 873 O O . LEU A 1 108 ? -1.149 -7.363 -6.785 1 92.31 108 LEU A O 1
ATOM 877 N N . VAL A 1 109 ? -0.566 -8.688 -8.477 1 93.62 109 VAL A N 1
ATOM 878 C CA . VAL A 1 109 ? 0.684 -7.98 -8.734 1 93.62 109 VAL A CA 1
ATOM 879 C C . VAL A 1 109 ? 0.392 -6.527 -9.102 1 93.62 109 VAL A C 1
ATOM 881 O O . VAL A 1 109 ? 0.998 -5.609 -8.547 1 93.62 109 VAL A O 1
ATOM 884 N N . GLY A 1 110 ? -0.529 -6.375 -10.047 1 94.56 110 GLY A N 1
ATOM 885 C CA . GLY A 1 110 ? -0.908 -5.031 -10.453 1 94.56 110 GLY A CA 1
ATOM 886 C C . GLY A 1 110 ? -1.443 -4.191 -9.305 1 94.56 110 GLY A C 1
ATOM 887 O O . GLY A 1 110 ? -1.082 -3.021 -9.164 1 94.56 110 GLY A O 1
ATOM 888 N N . GLN A 1 111 ? -2.291 -4.734 -8.492 1 94.38 111 GLN A N 1
ATOM 889 C CA . GLN A 1 111 ? -2.85 -4.027 -7.34 1 94.38 111 GLN A CA 1
ATOM 890 C C . GLN A 1 111 ? -1.762 -3.674 -6.332 1 94.38 111 GLN A C 1
ATOM 892 O O . GLN A 1 111 ? -1.796 -2.602 -5.723 1 94.38 111 GLN A O 1
ATOM 897 N N . TYR A 1 112 ? -0.853 -4.629 -6.203 1 95.31 112 TYR A N 1
ATOM 898 C CA . TYR A 1 112 ? 0.304 -4.426 -5.336 1 95.31 112 TYR A CA 1
ATOM 899 C C . TYR A 1 112 ? 1.106 -3.207 -5.77 1 95.31 112 TYR A C 1
ATOM 901 O O . TYR A 1 112 ? 1.561 -2.426 -4.934 1 95.31 112 TYR A O 1
ATOM 909 N N . ILE A 1 113 ? 1.226 -2.971 -7.035 1 96.94 113 ILE A N 1
ATOM 910 C CA . ILE A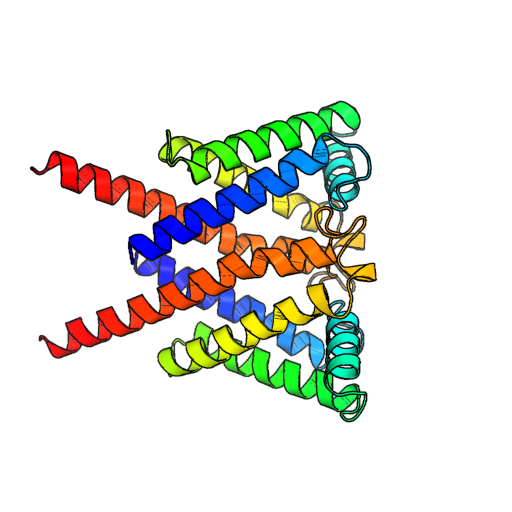 1 113 ? 1.996 -1.873 -7.605 1 96.94 113 ILE A CA 1
ATOM 911 C C . ILE A 1 113 ? 1.213 -0.569 -7.473 1 96.94 113 ILE A C 1
ATOM 913 O O . ILE A 1 113 ? 1.774 0.466 -7.105 1 96.94 113 ILE A O 1
ATOM 917 N N . VAL A 1 114 ? -0.029 -0.6 -7.734 1 96.44 114 VAL A N 1
ATOM 918 C CA . VAL A 1 114 ? -0.866 0.595 -7.727 1 96.44 114 VAL A CA 1
ATOM 919 C C . VAL A 1 114 ? -0.882 1.206 -6.328 1 96.44 114 VAL A C 1
ATOM 921 O O . VAL A 1 114 ? -0.912 2.43 -6.18 1 96.44 114 VAL A O 1
ATOM 924 N N . LYS A 1 115 ? -0.769 0.401 -5.316 1 97.06 115 LYS A N 1
ATOM 925 C CA . LYS A 1 115 ? -0.773 0.876 -3.936 1 97.06 115 LYS A CA 1
ATOM 926 C C . LYS A 1 115 ? 0.405 1.81 -3.672 1 97.06 115 LYS A C 1
ATOM 928 O O . LYS A 1 115 ? 0.369 2.615 -2.74 1 97.06 115 LYS A O 1
ATOM 933 N N . ASN A 1 116 ? 1.418 1.739 -4.539 1 98.38 116 ASN A N 1
ATOM 934 C CA . ASN A 1 116 ? 2.607 2.561 -4.348 1 98.38 116 ASN A CA 1
ATOM 935 C C . ASN A 1 116 ? 2.311 4.039 -4.574 1 98.38 116 ASN A C 1
ATOM 937 O O . ASN A 1 116 ? 3.105 4.902 -4.195 1 98.38 116 ASN A O 1
ATOM 941 N N . VAL A 1 117 ? 1.176 4.359 -5.18 1 98.5 117 VAL A N 1
ATOM 942 C CA . VAL A 1 117 ? 0.79 5.762 -5.316 1 98.5 117 VAL A CA 1
ATOM 943 C C . VAL A 1 117 ? 0.688 6.406 -3.938 1 98.5 117 VAL A C 1
ATOM 945 O O . VAL A 1 117 ? 1.153 7.531 -3.736 1 98.5 117 VAL A O 1
ATOM 948 N N . VAL A 1 118 ? 0.119 5.645 -3.023 1 98.5 118 VAL A N 1
ATOM 949 C CA . VAL A 1 118 ? -0.032 6.16 -1.666 1 98.5 118 VAL A CA 1
ATOM 950 C C . VAL A 1 118 ? 1.337 6.262 -0.997 1 98.5 118 VAL A C 1
ATOM 952 O O . VAL A 1 118 ? 1.595 7.195 -0.235 1 98.5 118 VAL A O 1
ATOM 955 N N . PHE A 1 119 ? 2.213 5.316 -1.281 1 98.75 119 PHE A N 1
ATOM 956 C CA . PHE A 1 119 ? 3.57 5.375 -0.756 1 98.75 119 PHE A CA 1
ATOM 957 C C . PHE A 1 119 ? 4.297 6.617 -1.265 1 98.75 119 PHE A C 1
ATOM 959 O O . PHE A 1 119 ? 4.992 7.293 -0.504 1 98.75 119 PHE A O 1
ATOM 966 N N . ILE A 1 120 ? 4.105 6.93 -2.52 1 98.81 120 ILE A N 1
ATOM 967 C CA . ILE A 1 120 ? 4.719 8.117 -3.104 1 98.81 120 ILE A CA 1
ATOM 968 C C . ILE A 1 120 ? 4.223 9.367 -2.379 1 98.81 120 ILE A C 1
ATOM 970 O O . ILE A 1 120 ? 5.02 10.211 -1.961 1 98.81 120 ILE A O 1
ATOM 974 N N . LEU A 1 121 ? 2.982 9.453 -2.211 1 98.81 121 LEU A N 1
ATOM 975 C CA . LEU A 1 121 ? 2.41 10.625 -1.562 1 98.81 121 LEU A CA 1
ATOM 976 C C . LEU A 1 121 ? 2.85 10.711 -0.104 1 98.81 121 LEU A C 1
ATOM 978 O O . LEU A 1 121 ? 3.051 11.805 0.426 1 98.81 121 LEU A O 1
ATOM 982 N N . ALA A 1 122 ? 2.965 9.547 0.535 1 98.62 122 ALA A N 1
ATOM 983 C CA . ALA A 1 122 ? 3.518 9.508 1.887 1 98.62 122 ALA A CA 1
ATOM 984 C C . ALA A 1 122 ? 4.941 10.062 1.91 1 98.62 122 ALA A C 1
ATOM 986 O O . ALA A 1 122 ? 5.305 10.82 2.812 1 98.62 122 ALA A O 1
ATOM 987 N N . GLY A 1 123 ? 5.711 9.68 0.926 1 98.62 123 GLY A N 1
ATOM 988 C CA . GLY A 1 123 ? 7.055 10.219 0.824 1 98.62 123 GLY A CA 1
ATOM 989 C C . GLY A 1 123 ? 7.078 11.734 0.67 1 98.62 123 GLY A C 1
ATOM 990 O O . GLY A 1 123 ? 7.879 12.414 1.31 1 98.62 123 GLY A O 1
ATOM 991 N N . ILE A 1 124 ? 6.227 12.258 -0.157 1 98.5 124 ILE A N 1
ATOM 992 C CA . ILE A 1 124 ? 6.133 13.695 -0.37 1 98.5 124 ILE A CA 1
ATOM 993 C C . ILE A 1 124 ? 5.754 14.391 0.939 1 98.5 124 ILE A C 1
ATOM 995 O O . ILE A 1 124 ? 6.324 15.43 1.286 1 98.5 124 ILE A O 1
ATOM 999 N N . LEU A 1 125 ? 4.871 13.789 1.619 1 98.06 125 LEU A N 1
ATOM 1000 C CA . LEU A 1 125 ? 4.449 14.336 2.906 1 98.06 125 LEU A CA 1
ATOM 1001 C C . LEU A 1 125 ? 5.613 14.383 3.887 1 98.06 125 LEU A C 1
ATOM 1003 O O . LEU A 1 125 ? 5.793 15.367 4.602 1 98.06 125 LEU A O 1
ATOM 1007 N N . ILE A 1 126 ? 6.336 13.305 3.943 1 98.12 126 ILE A N 1
ATOM 1008 C CA . ILE A 1 126 ? 7.5 13.227 4.824 1 98.12 126 ILE A CA 1
ATOM 1009 C C . ILE A 1 126 ? 8.492 14.336 4.457 1 98.12 126 ILE A C 1
ATOM 1011 O O . ILE A 1 126 ? 9.031 15.008 5.336 1 98.12 126 ILE A O 1
ATOM 1015 N N . TYR A 1 127 ? 8.711 14.508 3.197 1 97.75 127 TYR A N 1
ATOM 1016 C CA . TYR A 1 127 ? 9.617 15.547 2.721 1 97.75 127 TYR A CA 1
ATOM 1017 C C . TYR A 1 127 ? 9.156 16.922 3.172 1 97.75 127 TYR A C 1
ATOM 1019 O O . TYR A 1 127 ? 9.945 17.719 3.686 1 97.75 127 TYR A O 1
ATOM 1027 N N . GLN A 1 128 ? 7.906 17.203 2.961 1 97.06 128 GLN A N 1
ATOM 1028 C CA . GLN A 1 128 ? 7.336 18.484 3.354 1 97.06 128 GLN A CA 1
ATOM 1029 C C . GLN A 1 128 ? 7.484 18.719 4.852 1 97.06 128 GLN A C 1
ATOM 1031 O O . GLN A 1 128 ? 7.801 19.828 5.285 1 97.06 128 GLN A O 1
ATOM 1036 N N . ASN A 1 129 ? 7.199 17.641 5.562 1 94.94 129 ASN A N 1
ATOM 1037 C CA . ASN A 1 129 ? 7.316 17.734 7.012 1 94.94 129 ASN A CA 1
ATOM 1038 C C . ASN A 1 129 ? 8.75 18.047 7.441 1 94.94 129 ASN A C 1
ATOM 1040 O O . ASN A 1 129 ? 8.977 18.797 8.391 1 94.94 129 ASN A O 1
ATOM 1044 N N . GLU A 1 130 ? 9.656 17.406 6.781 1 93.31 130 GLU A N 1
ATOM 1045 C CA . GLU A 1 130 ? 11.07 17.625 7.074 1 93.31 130 GLU A CA 1
ATOM 1046 C C . GLU A 1 130 ? 11.477 19.062 6.816 1 93.31 130 GLU A C 1
ATOM 1048 O O . GLU A 1 130 ? 12.188 19.672 7.621 1 93.31 130 GLU A O 1
ATOM 1053 N N . ILE A 1 131 ? 11.039 19.641 5.758 1 92.38 131 ILE A N 1
ATOM 1054 C CA . ILE A 1 131 ? 11.359 21.016 5.395 1 92.38 131 ILE A CA 1
ATOM 1055 C C . ILE A 1 131 ? 10.727 21.984 6.402 1 92.38 131 ILE A C 1
ATOM 1057 O O . ILE A 1 131 ? 11.359 22.953 6.816 1 92.38 131 ILE A O 1
ATOM 1061 N N . ASN A 1 132 ? 9.5 21.703 6.773 1 89.56 132 ASN A N 1
ATOM 1062 C CA . ASN A 1 132 ? 8.797 22.562 7.723 1 89.56 132 ASN A CA 1
ATOM 1063 C C . ASN A 1 132 ? 9.469 22.547 9.094 1 89.56 132 ASN A C 1
ATOM 1065 O O . ASN A 1 132 ? 9.555 23.594 9.758 1 89.56 132 ASN A O 1
ATOM 1069 N N . GLN A 1 133 ? 9.93 21.453 9.531 1 87.5 133 GLN A N 1
ATOM 1070 C CA . GLN A 1 133 ? 10.586 21.344 10.828 1 87.5 133 GLN A CA 1
ATOM 1071 C C . GLN A 1 133 ? 11.914 22.094 10.836 1 87.5 133 GLN A C 1
ATOM 1073 O O . GLN A 1 133 ? 12.289 22.703 11.836 1 87.5 133 GLN A O 1
ATOM 1078 N N . LYS A 1 134 ? 12.586 22.062 9.789 1 86.12 134 LYS A N 1
ATOM 1079 C CA . LYS A 1 134 ? 13.859 22.766 9.703 1 86.12 134 LYS A CA 1
ATOM 1080 C C . LYS A 1 134 ? 13.656 24.281 9.68 1 86.12 134 LYS A C 1
ATOM 1082 O O . LYS A 1 134 ? 14.445 25.031 10.258 1 86.12 134 LYS A O 1
ATOM 1087 N N . LYS A 1 135 ? 12.602 24.703 9.07 1 86.75 135 LYS A N 1
ATOM 1088 C CA . LYS A 1 135 ? 12.289 26.125 9.039 1 86.75 135 LYS A CA 1
ATOM 1089 C C . LYS A 1 135 ? 11.922 26.625 10.43 1 86.75 135 LYS A C 1
ATOM 1091 O O . LYS A 1 135 ? 12.305 27.734 10.812 1 86.75 135 LYS A O 1
ATOM 1096 N N . GLU A 1 136 ? 11.266 25.859 11.141 1 83.25 136 GLU A N 1
ATOM 1097 C CA . GLU A 1 136 ? 10.859 26.25 12.492 1 83.25 136 GLU A CA 1
ATOM 1098 C C . GLU A 1 136 ? 12.062 26.328 13.43 1 83.25 136 GLU A C 1
ATOM 1100 O O . GLU A 1 136 ? 12.141 27.219 14.281 1 83.25 136 GLU A O 1
ATOM 1105 N N . VAL A 1 137 ? 12.984 25.422 13.305 1 79.06 137 VAL A N 1
ATOM 1106 C CA . VAL A 1 137 ? 14.18 25.406 14.148 1 79.06 137 VAL A CA 1
ATOM 1107 C C . VAL A 1 137 ? 15.07 26.594 13.805 1 79.06 137 VAL A C 1
ATOM 1109 O O . VAL A 1 137 ? 15.656 27.234 14.688 1 79.06 137 VAL A O 1
ATOM 1112 N N . LYS A 1 138 ? 15.062 27 12.578 1 81.25 138 LYS A N 1
ATOM 1113 C CA . LYS A 1 138 ? 15.883 28.141 12.172 1 81.25 138 LYS A CA 1
ATOM 1114 C C . LYS A 1 138 ? 15.273 29.453 12.641 1 81.25 138 LYS A C 1
ATOM 1116 O O . LYS A 1 138 ? 15.992 30.422 12.898 1 81.25 138 LYS A O 1
ATOM 1121 N N . ALA A 1 139 ? 14.016 29.562 12.766 1 80.12 139 ALA A N 1
ATOM 1122 C CA . ALA A 1 139 ? 13.32 30.797 13.141 1 80.12 139 ALA A CA 1
ATOM 1123 C C . ALA A 1 139 ? 13.453 31.062 14.641 1 80.12 139 ALA A C 1
ATOM 1125 O O . ALA A 1 139 ? 13.195 32.188 15.102 1 80.12 139 ALA A O 1
ATOM 1126 N N . VAL A 1 140 ? 14.023 30.219 15.438 1 73.5 140 VAL A N 1
ATOM 1127 C CA . VAL A 1 140 ? 14.258 30.453 16.859 1 73.5 140 VAL A CA 1
ATOM 1128 C C . VAL A 1 140 ? 15.742 30.719 17.094 1 73.5 140 VAL A C 1
ATOM 1130 O O . VAL A 1 140 ? 16.609 30.031 16.547 1 73.5 140 VAL A O 1
ATOM 1133 N N . MET B 1 1 ? 1.109 20.688 3.158 1 92.44 1 MET B N 1
ATOM 1134 C CA . MET B 1 1 ? 0.796 19.406 3.756 1 92.44 1 MET B CA 1
ATOM 1135 C C . MET B 1 1 ? -0.688 19.078 3.617 1 92.44 1 MET B C 1
ATOM 1137 O O . MET B 1 1 ? -1.055 17.969 3.23 1 92.44 1 MET B O 1
ATOM 1141 N N . GLU B 1 2 ? -1.532 20.094 3.557 1 92.88 2 GLU B N 1
ATOM 1142 C CA . GLU B 1 2 ? -2.971 19.875 3.439 1 92.88 2 GLU B CA 1
ATOM 1143 C C . GLU B 1 2 ? -3.338 19.359 2.049 1 92.88 2 GLU B C 1
ATOM 1145 O O . GLU B 1 2 ? -4.152 18.438 1.911 1 92.88 2 GLU B O 1
ATOM 1150 N N . LYS B 1 3 ? -2.725 20 1.09 1 96.62 3 LYS B N 1
ATOM 1151 C CA . LYS B 1 3 ? -2.992 19.562 -0.277 1 96.62 3 LYS B CA 1
ATOM 1152 C C . LYS B 1 3 ? -2.553 18.109 -0.484 1 96.62 3 LYS B C 1
ATOM 1154 O O . LYS B 1 3 ? -3.244 17.328 -1.149 1 96.62 3 LYS B O 1
ATOM 1159 N N . THR B 1 4 ? -1.438 17.75 0.052 1 98.06 4 THR B N 1
ATOM 1160 C CA . THR B 1 4 ? -0.925 16.391 -0.068 1 98.06 4 THR B CA 1
ATOM 1161 C C . THR B 1 4 ? -1.834 15.406 0.658 1 98.06 4 THR B C 1
ATOM 1163 O O . THR B 1 4 ? -2.086 14.312 0.163 1 98.06 4 THR B O 1
ATOM 1166 N N . ILE B 1 5 ? -2.332 15.781 1.782 1 98.12 5 ILE B N 1
ATOM 1167 C CA . ILE B 1 5 ? -3.244 14.922 2.525 1 98.12 5 ILE B CA 1
ATOM 1168 C C . ILE B 1 5 ? -4.535 14.727 1.731 1 98.12 5 ILE B C 1
ATOM 1170 O O . ILE B 1 5 ? -5.094 13.633 1.699 1 98.12 5 ILE B O 1
ATOM 1174 N N . LYS B 1 6 ? -5.012 15.773 1.074 1 97.75 6 LYS B N 1
ATOM 1175 C CA . LYS B 1 6 ? -6.18 15.664 0.207 1 97.75 6 LYS B CA 1
ATOM 1176 C C . LYS B 1 6 ? -5.914 14.711 -0.954 1 97.75 6 LYS B C 1
ATOM 1178 O O . LYS B 1 6 ? -6.785 13.922 -1.33 1 97.75 6 LYS B O 1
ATOM 1183 N N . LEU B 1 7 ? -4.73 14.812 -1.476 1 98.56 7 LEU B N 1
ATOM 1184 C CA . LEU B 1 7 ? -4.363 13.914 -2.57 1 98.56 7 LEU B CA 1
ATOM 1185 C C . LEU B 1 7 ? -4.305 12.469 -2.094 1 98.56 7 LEU B C 1
ATOM 1187 O O . LEU B 1 7 ? -4.672 11.555 -2.834 1 98.56 7 LEU B O 1
ATOM 1191 N N . ILE B 1 8 ? -3.801 12.266 -0.887 1 98.81 8 ILE B N 1
ATOM 1192 C CA . ILE B 1 8 ? -3.797 10.922 -0.308 1 98.81 8 ILE B CA 1
ATOM 1193 C C . ILE B 1 8 ? -5.23 10.414 -0.177 1 98.81 8 ILE B C 1
ATOM 1195 O O . ILE B 1 8 ? -5.531 9.281 -0.563 1 98.81 8 ILE B O 1
ATOM 1199 N N . ARG B 1 9 ? -6.09 11.25 0.324 1 98.75 9 ARG B N 1
ATOM 1200 C CA . ARG B 1 9 ? -7.488 10.867 0.491 1 98.75 9 ARG B CA 1
ATOM 1201 C C . ARG B 1 9 ? -8.109 10.477 -0.844 1 98.75 9 ARG B C 1
ATOM 1203 O O . ARG B 1 9 ? -8.75 9.422 -0.951 1 98.75 9 ARG B O 1
ATOM 1210 N N . VAL B 1 10 ? -7.934 11.289 -1.818 1 98.81 10 VAL B N 1
ATOM 1211 C CA . VAL B 1 10 ? -8.508 11.047 -3.137 1 98.81 10 VAL B CA 1
ATOM 1212 C C . VAL B 1 10 ? -7.902 9.789 -3.744 1 98.81 10 VAL B C 1
ATOM 1214 O O . VAL B 1 10 ? -8.609 8.984 -4.352 1 98.81 10 VAL B O 1
ATOM 1217 N N . SER B 1 11 ? -6.594 9.57 -3.609 1 98.81 11 SER B N 1
ATOM 1218 C CA . SER B 1 11 ? -5.922 8.383 -4.141 1 98.81 11 SER B CA 1
ATOM 1219 C C . SER B 1 11 ? -6.445 7.109 -3.484 1 98.81 11 SER B C 1
ATOM 1221 O O . SER B 1 11 ? -6.703 6.117 -4.168 1 98.81 11 SER B O 1
ATOM 1223 N N . LEU B 1 12 ? -6.574 7.172 -2.166 1 98.81 12 LEU B N 1
ATOM 1224 C CA . LEU B 1 12 ? -7.176 6.035 -1.476 1 98.81 12 LEU B CA 1
ATOM 1225 C C . LEU B 1 12 ? -8.586 5.773 -1.993 1 98.81 12 LEU B C 1
ATOM 1227 O O . LEU B 1 12 ? -8.969 4.621 -2.205 1 98.81 12 LEU B O 1
ATOM 1231 N N . GLY B 1 13 ? -9.32 6.875 -2.146 1 98.88 13 GLY B N 1
ATOM 1232 C CA . GLY B 1 13 ? -10.672 6.738 -2.676 1 98.88 13 GLY B CA 1
ATOM 1233 C C . GLY B 1 13 ? -10.711 6.07 -4.035 1 98.88 13 GLY B C 1
ATOM 1234 O O . GLY B 1 13 ? -11.531 5.184 -4.273 1 98.88 13 GLY B O 1
ATOM 1235 N N . ILE B 1 14 ? -9.859 6.461 -4.918 1 98.69 14 ILE B N 1
ATOM 1236 C CA . ILE B 1 14 ? -9.812 5.906 -6.266 1 98.69 14 ILE B CA 1
ATOM 1237 C C . ILE B 1 14 ? -9.453 4.422 -6.203 1 98.69 14 ILE B C 1
ATOM 1239 O O . ILE B 1 14 ? -10.07 3.598 -6.883 1 98.69 14 ILE B O 1
ATOM 1243 N N . ILE B 1 15 ? -8.484 4.074 -5.418 1 98.06 15 ILE B N 1
ATOM 1244 C CA . ILE B 1 15 ? -8.062 2.686 -5.27 1 98.06 15 ILE B CA 1
ATOM 1245 C C . ILE B 1 15 ? -9.219 1.842 -4.75 1 98.06 15 ILE B C 1
ATOM 1247 O O . ILE B 1 15 ? -9.516 0.774 -5.293 1 98.06 15 ILE B O 1
ATOM 1251 N N . PHE B 1 16 ? -9.867 2.34 -3.742 1 98.38 16 PHE B N 1
ATOM 1252 C CA . PHE B 1 16 ? -10.977 1.601 -3.148 1 98.38 16 PHE B CA 1
ATOM 1253 C C . PHE B 1 16 ? -12.125 1.457 -4.141 1 98.38 16 PHE B C 1
ATOM 1255 O O . PHE B 1 16 ? -12.719 0.385 -4.258 1 98.38 16 PHE B O 1
ATOM 1262 N N . LEU B 1 17 ? -12.438 2.523 -4.809 1 97.94 17 LEU B N 1
ATOM 1263 C CA . LEU B 1 17 ? -13.508 2.473 -5.801 1 97.94 17 LEU B CA 1
ATOM 1264 C C . LEU B 1 17 ? -13.172 1.495 -6.922 1 97.94 17 LEU B C 1
ATOM 1266 O O . LEU B 1 17 ? -14.008 0.689 -7.324 1 97.94 17 LEU B O 1
ATOM 1270 N N . TRP B 1 18 ? -11.961 1.55 -7.363 1 95.94 18 TRP B N 1
ATOM 1271 C CA . TRP B 1 18 ? -11.5 0.712 -8.461 1 95.94 18 TRP B CA 1
ATOM 1272 C C . TRP B 1 18 ? -11.539 -0.763 -8.078 1 95.94 18 TRP B C 1
ATOM 1274 O O . TRP B 1 18 ? -12.117 -1.583 -8.797 1 95.94 18 TRP B O 1
ATOM 1284 N N . TYR B 1 19 ? -10.977 -1.077 -6.965 1 94.38 19 TYR B N 1
ATOM 1285 C CA . TYR B 1 19 ? -10.93 -2.461 -6.508 1 94.38 19 TYR B CA 1
ATOM 1286 C C . TYR B 1 19 ? -12.328 -2.979 -6.184 1 94.38 19 TYR B C 1
ATOM 1288 O O . TYR B 1 19 ? -12.641 -4.141 -6.445 1 94.38 19 TYR B O 1
ATOM 1296 N N . GLY B 1 20 ? -13.109 -2.09 -5.586 1 95.12 20 GLY B N 1
ATOM 1297 C CA . GLY B 1 20 ? -14.477 -2.461 -5.25 1 95.12 20 GLY B CA 1
ATOM 1298 C C . GLY B 1 20 ? -15.344 -2.719 -6.469 1 95.12 20 GLY B C 1
ATOM 1299 O O . GLY B 1 20 ? -16.078 -3.699 -6.512 1 95.12 20 GLY B O 1
ATOM 1300 N N . MET B 1 21 ? -15.227 -1.867 -7.445 1 94.12 21 MET B N 1
ATOM 1301 C CA . MET B 1 21 ? -16.047 -1.994 -8.648 1 94.12 21 MET B CA 1
ATOM 1302 C C . MET B 1 21 ? -15.727 -3.293 -9.383 1 94.12 21 MET B C 1
ATOM 1304 O O . MET B 1 21 ? -16.625 -3.938 -9.93 1 94.12 21 MET B O 1
ATOM 1308 N N . LEU B 1 22 ? -14.516 -3.73 -9.406 1 91 22 LEU B N 1
ATOM 1309 C CA . LEU B 1 22 ? -14.109 -4.953 -10.086 1 91 22 LEU B CA 1
ATOM 1310 C C . LEU B 1 22 ? -14.758 -6.176 -9.438 1 91 22 LEU B C 1
ATOM 1312 O O . LEU B 1 22 ? -14.945 -7.203 -10.094 1 91 22 LEU B O 1
ATOM 1316 N N . LYS B 1 23 ? -15.117 -6.023 -8.18 1 92.12 23 LYS B N 1
ATOM 1317 C CA . LYS B 1 23 ? -15.617 -7.168 -7.426 1 92.12 23 LYS B CA 1
ATOM 1318 C C . LYS B 1 23 ? -17.094 -7.434 -7.738 1 92.12 23 LYS B C 1
ATOM 1320 O O . LYS B 1 23 ? -17.641 -8.453 -7.324 1 92.12 23 LYS B O 1
ATOM 1325 N N . PHE B 1 24 ? -17.688 -6.52 -8.492 1 92.5 24 PHE B N 1
ATOM 1326 C CA . PHE B 1 24 ? -19.047 -6.773 -8.945 1 92.5 24 PHE B CA 1
ATOM 1327 C C . PHE B 1 24 ? -19.062 -7.691 -10.156 1 92.5 24 PHE B C 1
ATOM 1329 O O . PHE B 1 24 ? -20.094 -8.234 -10.523 1 92.5 24 PHE B O 1
ATOM 1336 N N . PHE B 1 25 ? -17.859 -7.91 -10.68 1 86.88 25 PHE B N 1
ATOM 1337 C CA . PHE B 1 25 ? -17.719 -8.75 -11.859 1 86.88 25 PHE B CA 1
ATOM 1338 C C . PHE B 1 25 ? -16.891 -9.992 -11.547 1 86.88 25 PHE B C 1
ATOM 1340 O O . PHE B 1 25 ? -15.672 -9.898 -11.383 1 86.88 25 PHE B O 1
ATOM 1347 N N . PRO B 1 26 ? -17.531 -11.023 -11.602 1 76.31 26 PRO B N 1
ATOM 1348 C CA . PRO B 1 26 ? -16.875 -12.266 -11.172 1 76.31 26 PRO B CA 1
ATOM 1349 C C . PRO B 1 26 ? -15.57 -12.531 -11.914 1 76.31 26 PRO B C 1
ATOM 1351 O O . PRO B 1 26 ? -15.5 -12.336 -13.133 1 76.31 26 PRO B O 1
ATOM 1354 N N . GLN B 1 27 ? -14.562 -12.844 -11.203 1 74.38 27 GLN B N 1
ATOM 1355 C CA . GLN B 1 27 ? -13.281 -13.344 -11.688 1 74.38 27 GLN B CA 1
ATOM 1356 C C . GLN B 1 27 ? -12.414 -12.211 -12.234 1 74.38 27 GLN B C 1
ATOM 1358 O O . GLN B 1 27 ? -11.344 -12.461 -12.781 1 74.38 27 GLN B O 1
ATOM 1363 N N . LEU B 1 28 ? -12.977 -11.109 -12.062 1 75.12 28 LEU B N 1
ATOM 1364 C CA . LEU B 1 28 ? -12.188 -10.008 -12.602 1 75.12 28 LEU B CA 1
ATOM 1365 C C . LEU B 1 28 ? -11.227 -9.461 -11.547 1 75.12 28 LEU B C 1
ATOM 1367 O O . LEU B 1 28 ? -10.219 -8.828 -11.883 1 75.12 28 LEU B O 1
ATOM 1371 N N . SER B 1 29 ? -11.516 -9.797 -10.25 1 72.56 29 SER B N 1
ATOM 1372 C CA . SER B 1 29 ? -10.625 -9.32 -9.203 1 72.56 29 SER B CA 1
ATOM 1373 C C . SER B 1 29 ? -9.766 -10.445 -8.648 1 72.56 29 SER B C 1
ATOM 1375 O O . SER B 1 29 ? -10.281 -11.422 -8.094 1 72.56 29 SER B O 1
ATOM 1377 N N . PRO B 1 30 ? -8.547 -10.297 -8.828 1 72.19 30 PRO B N 1
ATOM 1378 C CA . PRO B 1 30 ? -7.668 -11.344 -8.297 1 72.19 30 PRO B CA 1
ATOM 1379 C C . PRO B 1 30 ? -7.727 -11.445 -6.773 1 72.19 30 PRO B C 1
ATOM 1381 O O . PRO B 1 30 ? -7.402 -12.484 -6.203 1 72.19 30 PRO B O 1
ATOM 1384 N N . ALA B 1 31 ? -8.148 -10.352 -6.184 1 75.31 31 ALA B N 1
ATOM 1385 C CA . ALA B 1 31 ? -8.242 -10.359 -4.727 1 75.31 31 ALA B CA 1
ATOM 1386 C C . ALA B 1 31 ? -9.523 -11.047 -4.266 1 75.31 31 ALA B C 1
ATOM 1388 O O . ALA B 1 31 ? -9.703 -11.305 -3.074 1 75.31 31 ALA B O 1
ATOM 1389 N N . GLU B 1 32 ? -10.328 -11.344 -5.223 1 82.81 32 GLU B N 1
ATOM 1390 C CA . GLU B 1 32 ? -11.633 -11.922 -4.922 1 82.81 32 GLU B CA 1
ATOM 1391 C C . GLU B 1 32 ? -11.484 -13.258 -4.195 1 82.81 32 GLU B C 1
ATOM 1393 O O . GLU B 1 32 ? -12.117 -13.477 -3.16 1 82.81 32 GLU B O 1
ATOM 1398 N N . ASN B 1 33 ? -10.609 -14.109 -4.719 1 86.69 33 ASN B N 1
ATOM 1399 C CA . ASN B 1 33 ? -10.445 -15.414 -4.09 1 86.69 33 ASN B CA 1
ATOM 1400 C C . ASN B 1 33 ? -9.875 -15.297 -2.682 1 86.69 33 ASN B C 1
ATOM 1402 O O . ASN B 1 33 ? -10.297 -16.016 -1.773 1 86.69 33 ASN B O 1
ATOM 1406 N N . LEU B 1 34 ? -8.961 -14.391 -2.553 1 90.94 34 LEU B N 1
ATOM 1407 C CA . LEU B 1 34 ? -8.398 -14.148 -1.232 1 90.94 34 LEU B CA 1
ATOM 1408 C C . LEU B 1 34 ? -9.469 -13.68 -0.257 1 90.94 34 LEU B C 1
ATOM 1410 O O . LEU B 1 34 ? -9.555 -14.172 0.867 1 90.94 34 LEU B O 1
ATOM 1414 N N . ALA B 1 35 ? -10.289 -12.781 -0.714 1 92.94 35 ALA B N 1
ATOM 1415 C CA . ALA B 1 35 ? -11.328 -12.203 0.128 1 92.94 35 ALA B CA 1
ATOM 1416 C C . ALA B 1 35 ? -12.391 -13.242 0.475 1 92.94 35 ALA B C 1
ATOM 1418 O O . ALA B 1 35 ? -12.758 -13.398 1.642 1 92.94 35 ALA B O 1
ATOM 1419 N N . ILE B 1 36 ? -12.836 -14 -0.467 1 93.38 36 ILE B N 1
ATOM 1420 C CA . ILE B 1 36 ? -13.898 -14.977 -0.283 1 93.38 36 ILE B CA 1
ATOM 1421 C C . ILE B 1 36 ? -13.43 -16.078 0.659 1 93.38 36 ILE B C 1
ATOM 1423 O O . ILE B 1 36 ? -14.156 -16.469 1.577 1 93.38 36 ILE B O 1
ATOM 1427 N N . THR B 1 37 ? -12.211 -16.547 0.393 1 93.88 37 THR B N 1
ATOM 1428 C CA . THR B 1 37 ? -11.672 -17.625 1.231 1 93.88 37 THR B CA 1
ATOM 1429 C C . THR B 1 37 ? -11.508 -17.141 2.672 1 93.88 37 THR B C 1
ATOM 1431 O O . THR B 1 37 ? -11.805 -17.875 3.613 1 93.88 37 THR B O 1
ATOM 1434 N N . THR B 1 38 ? -11.094 -15.938 2.84 1 95.31 38 THR B N 1
ATOM 1435 C CA . THR B 1 38 ? -10.914 -15.359 4.168 1 95.31 38 THR B CA 1
ATOM 1436 C C . THR B 1 38 ? -12.25 -15.25 4.895 1 95.31 38 THR B C 1
ATOM 1438 O O . THR B 1 38 ? -12.383 -15.703 6.035 1 95.31 38 THR B O 1
ATOM 1441 N N . ILE B 1 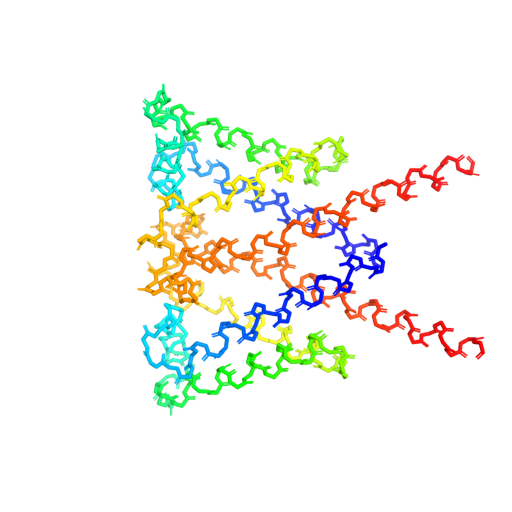39 ? -13.242 -14.695 4.227 1 94.81 39 ILE B N 1
ATOM 1442 C CA . ILE B 1 39 ? -14.562 -14.508 4.82 1 94.81 39 ILE B CA 1
ATOM 1443 C C . ILE B 1 39 ? -15.18 -15.867 5.137 1 94.81 39 ILE B C 1
ATOM 1445 O O . ILE B 1 39 ? -15.781 -16.047 6.199 1 94.81 39 ILE B O 1
ATOM 1449 N N . HIS B 1 40 ? -14.969 -16.828 4.223 1 94.75 40 HIS B N 1
ATOM 1450 C CA . HIS B 1 40 ? -15.477 -18.172 4.426 1 94.75 40 HIS B CA 1
ATOM 1451 C C . HIS B 1 40 ? -14.914 -18.797 5.699 1 94.75 40 HIS B C 1
ATOM 1453 O O . HIS B 1 40 ? -15.656 -19.359 6.504 1 94.75 40 HIS B O 1
ATOM 1459 N N . LYS B 1 41 ? -13.695 -18.656 5.918 1 94.06 41 LYS B N 1
ATOM 1460 C CA . LYS B 1 41 ? -13.047 -19.219 7.098 1 94.06 41 LYS B CA 1
ATOM 1461 C C . LYS B 1 41 ? -13.438 -18.438 8.359 1 94.06 41 LYS B C 1
ATOM 1463 O O . LYS B 1 41 ? -13.68 -19.047 9.406 1 94.06 41 LYS B O 1
ATOM 1468 N N . LEU B 1 42 ? -13.578 -17.172 8.258 1 93.06 42 LEU B N 1
ATOM 1469 C CA . LEU B 1 42 ? -13.883 -16.328 9.406 1 93.06 42 LEU B CA 1
ATOM 1470 C C . LEU B 1 42 ? -15.289 -16.578 9.922 1 93.06 42 LEU B C 1
ATOM 1472 O O . LEU B 1 42 ? -15.523 -16.578 11.133 1 93.06 42 LEU B O 1
ATOM 1476 N N . PHE B 1 43 ? -16.156 -16.859 8.984 1 94 43 PHE B N 1
ATOM 1477 C CA . PHE B 1 43 ? -17.562 -16.984 9.359 1 94 43 PHE B CA 1
ATOM 1478 C C . PHE B 1 43 ? -18.031 -18.422 9.211 1 94 43 PHE B C 1
ATOM 1480 O O . PHE B 1 43 ? -19.234 -18.672 9.109 1 94 43 PHE B O 1
ATOM 1487 N N . PHE B 1 44 ? -17.031 -19.297 9.102 1 94.31 44 PHE B N 1
ATOM 1488 C CA . PHE B 1 44 ? -17.281 -20.734 9.141 1 94.31 44 PHE B CA 1
ATOM 1489 C C . PHE B 1 44 ? -18.234 -21.156 8.016 1 94.31 44 PHE B C 1
ATOM 1491 O O . PHE B 1 44 ? -19.078 -22.031 8.203 1 94.31 44 PHE B O 1
ATOM 1498 N N . GLY B 1 45 ? -18.141 -20.391 6.988 1 92.69 45 GLY B N 1
ATOM 1499 C CA . GLY B 1 45 ? -18.891 -20.75 5.805 1 92.69 45 GLY B CA 1
ATOM 1500 C C . GLY B 1 45 ? -20.359 -20.344 5.891 1 92.69 45 GLY B C 1
ATOM 1501 O O . GLY B 1 45 ? -21.172 -20.781 5.078 1 92.69 45 GLY B O 1
ATOM 1502 N N . LEU B 1 46 ? -20.719 -19.469 6.785 1 94.56 46 LEU B N 1
ATOM 1503 C CA . LEU B 1 46 ? -22.109 -19.094 7.008 1 94.56 46 LEU B CA 1
ATOM 1504 C C . LEU B 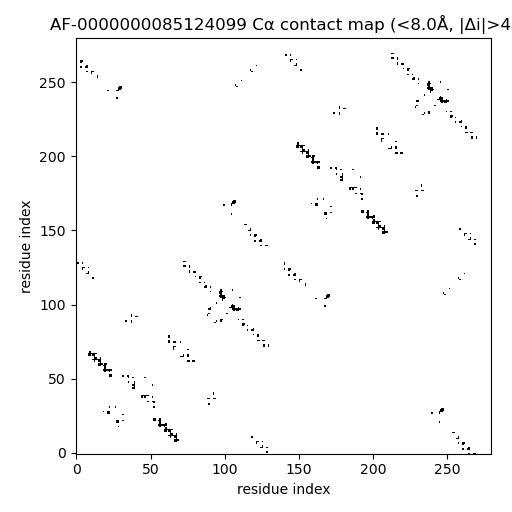1 46 ? -22.578 -18.094 5.957 1 94.56 46 LEU B C 1
ATOM 1506 O O . LEU B 1 46 ? -23.781 -17.953 5.711 1 94.56 46 LEU B O 1
ATOM 1510 N N . ILE B 1 47 ? -21.656 -17.422 5.375 1 94.5 47 ILE B N 1
ATOM 1511 C CA . ILE B 1 47 ? -21.984 -16.438 4.352 1 94.5 47 ILE B CA 1
ATOM 1512 C C . ILE B 1 47 ? -21.609 -16.984 2.975 1 94.5 47 ILE B C 1
ATOM 1514 O O . ILE B 1 47 ? -20.484 -17.453 2.771 1 94.5 47 ILE B O 1
ATOM 1518 N N . ASN B 1 48 ? -22.5 -16.984 2.053 1 94.62 48 ASN B N 1
ATOM 1519 C CA . ASN B 1 48 ? -22.188 -17.484 0.718 1 94.62 48 ASN B CA 1
ATOM 1520 C C . ASN B 1 48 ? -21.172 -16.578 0.016 1 94.62 48 ASN B C 1
ATOM 1522 O O . ASN B 1 48 ? -21.094 -15.383 0.289 1 94.62 48 ASN B O 1
ATOM 1526 N N . ASP B 1 49 ? -20.438 -17.141 -0.915 1 91.56 49 ASP B N 1
ATOM 1527 C CA . ASP B 1 49 ? -19.312 -16.5 -1.589 1 91.56 49 ASP B CA 1
ATOM 1528 C C . ASP B 1 49 ? -19.781 -15.258 -2.352 1 91.56 49 ASP B C 1
ATOM 1530 O O . ASP B 1 49 ? -19.141 -14.203 -2.285 1 91.56 49 ASP B O 1
ATOM 1534 N N . THR B 1 50 ? -20.875 -15.375 -3.035 1 92.5 50 THR B N 1
ATOM 1535 C CA . THR B 1 50 ? -21.391 -14.273 -3.846 1 92.5 50 THR B CA 1
ATOM 1536 C C . THR B 1 50 ? -21.781 -13.086 -2.967 1 92.5 50 THR B C 1
ATOM 1538 O O . THR B 1 50 ? -21.453 -11.945 -3.281 1 92.5 50 THR B O 1
ATOM 1541 N N . LEU B 1 51 ? -22.438 -13.422 -1.871 1 94.06 51 LEU B N 1
ATOM 1542 C CA . LEU B 1 51 ? -22.844 -12.367 -0.942 1 94.06 51 LEU B CA 1
ATOM 1543 C C . LEU B 1 51 ? -21.625 -11.719 -0.3 1 94.06 51 LEU B C 1
ATOM 1545 O O . LEU B 1 51 ? -21.578 -10.492 -0.134 1 94.06 51 LEU B O 1
ATOM 1549 N N . SER B 1 52 ? -20.672 -12.516 0.063 1 94.44 52 SER B N 1
ATOM 1550 C CA . SER B 1 52 ? -19.453 -12.023 0.697 1 94.44 52 SER B CA 1
ATOM 1551 C C . SER B 1 52 ? -18.766 -10.977 -0.176 1 94.44 52 SER B C 1
ATOM 1553 O O . SER B 1 52 ? -18.438 -9.883 0.292 1 94.44 52 SER B O 1
ATOM 1555 N N . ILE B 1 53 ? -18.594 -11.32 -1.429 1 94.19 53 ILE B N 1
ATOM 1556 C CA . ILE B 1 53 ? -17.828 -10.461 -2.311 1 94.19 53 ILE B CA 1
ATOM 1557 C C . ILE B 1 53 ? -18.641 -9.211 -2.658 1 94.19 53 ILE B C 1
ATOM 1559 O O . ILE B 1 53 ? -18.078 -8.125 -2.811 1 94.19 53 ILE B O 1
ATOM 1563 N N . LYS B 1 54 ? -19.953 -9.344 -2.807 1 94.75 54 LYS B N 1
ATOM 1564 C CA . LYS B 1 54 ? -20.797 -8.188 -3.098 1 94.75 54 LYS B CA 1
ATOM 1565 C C . LYS B 1 54 ? -20.812 -7.207 -1.925 1 94.75 54 LYS B C 1
ATOM 1567 O O . LYS B 1 54 ? -20.766 -5.992 -2.123 1 94.75 54 LYS B O 1
ATOM 1572 N N . LEU B 1 55 ? -20.906 -7.75 -0.7 1 95.62 55 LEU B N 1
ATOM 1573 C CA . LEU B 1 55 ? -20.875 -6.898 0.483 1 95.62 55 LEU B CA 1
ATOM 1574 C C . LEU B 1 55 ? -19.547 -6.16 0.583 1 95.62 55 LEU B C 1
ATOM 1576 O O . LEU B 1 55 ? -19.516 -4.973 0.917 1 95.62 55 LEU B O 1
ATOM 1580 N N . LEU B 1 56 ? -18.516 -6.867 0.316 1 96.06 56 LEU B N 1
ATOM 1581 C CA . LEU B 1 56 ? -17.188 -6.246 0.316 1 96.06 56 L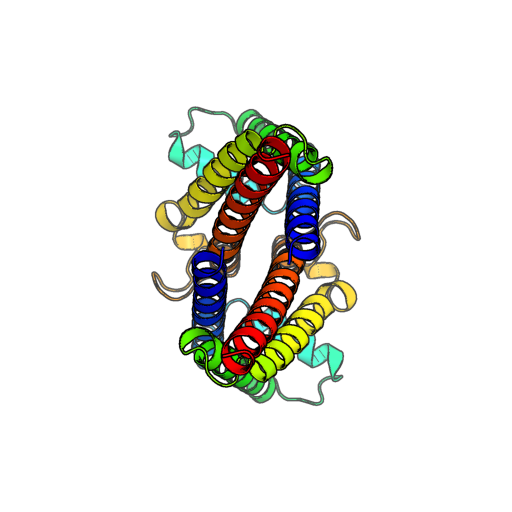EU B CA 1
ATOM 1582 C C . LEU B 1 56 ? -17.109 -5.152 -0.746 1 96.06 56 LEU B C 1
ATOM 1584 O O . LEU B 1 56 ? -16.578 -4.066 -0.484 1 96.06 56 LEU B O 1
ATOM 1588 N N . ALA B 1 57 ? -17.578 -5.449 -1.913 1 96.62 57 ALA B N 1
ATOM 1589 C CA . ALA B 1 57 ? -17.594 -4.48 -3.004 1 96.62 57 ALA B CA 1
ATOM 1590 C C . ALA B 1 57 ? -18.359 -3.217 -2.607 1 96.62 57 ALA B C 1
ATOM 1592 O O . ALA B 1 57 ? -17.859 -2.104 -2.812 1 96.62 57 ALA B O 1
ATOM 1593 N N . ILE B 1 58 ? -19.469 -3.383 -2.014 1 98.06 58 ILE B N 1
ATOM 1594 C CA . ILE B 1 58 ? -20.297 -2.256 -1.588 1 98.06 58 ILE B CA 1
ATOM 1595 C C . ILE B 1 58 ? -19.547 -1.429 -0.549 1 98.06 58 ILE B C 1
ATOM 1597 O O . ILE B 1 58 ? -19.531 -0.197 -0.613 1 98.06 58 ILE B O 1
ATOM 1601 N N . TRP B 1 59 ? -18.953 -2.15 0.402 1 98.25 59 TRP B N 1
ATOM 1602 C CA . TRP B 1 59 ? -18.172 -1.488 1.435 1 98.25 59 TRP B CA 1
ATOM 1603 C C . TRP B 1 59 ? -17.062 -0.653 0.815 1 98.25 59 TRP B C 1
ATOM 1605 O O . TRP B 1 59 ? -16.906 0.532 1.124 1 98.25 59 TRP B O 1
ATOM 1615 N N . GLU B 1 60 ? -16.359 -1.188 -0.12 1 98.12 60 GLU B N 1
ATOM 1616 C CA . GLU B 1 60 ? -15.211 -0.524 -0.737 1 98.12 60 GLU B CA 1
ATOM 1617 C C . GLU B 1 60 ? -15.656 0.63 -1.63 1 98.12 60 GLU B C 1
ATOM 1619 O O . GLU B 1 60 ? -15.062 1.708 -1.604 1 98.12 60 GLU B O 1
ATOM 1624 N N . VAL B 1 61 ? -16.672 0.435 -2.346 1 98.44 61 VAL B N 1
ATOM 1625 C CA . VAL B 1 61 ? -17.188 1.479 -3.229 1 98.44 61 VAL B CA 1
ATOM 1626 C C . VAL B 1 61 ? -17.688 2.652 -2.396 1 98.44 61 VAL B C 1
ATOM 1628 O O . VAL B 1 61 ? -17.469 3.814 -2.742 1 98.44 61 VAL B O 1
ATOM 1631 N N . THR B 1 62 ? -18.375 2.371 -1.308 1 98.69 62 THR B N 1
ATOM 1632 C CA . THR B 1 62 ? -18.875 3.408 -0.413 1 98.69 62 THR B CA 1
ATOM 1633 C C . THR B 1 62 ? -17.734 4.25 0.141 1 98.69 62 THR B C 1
ATOM 1635 O O . THR B 1 62 ? -17.766 5.48 0.085 1 98.69 62 THR B O 1
ATOM 1638 N N . VAL B 1 63 ? -16.734 3.57 0.609 1 98.75 63 VAL B N 1
ATOM 1639 C CA . VAL B 1 63 ? -15.57 4.27 1.137 1 98.75 63 VAL B CA 1
ATOM 1640 C C . VAL B 1 63 ? -14.906 5.074 0.024 1 98.75 63 VAL B C 1
ATOM 1642 O O . VAL B 1 63 ? -14.547 6.238 0.22 1 98.75 63 VAL B O 1
ATOM 1645 N N . GLY B 1 64 ? -14.773 4.422 -1.172 1 98.81 64 GLY B N 1
ATOM 1646 C CA . GLY B 1 64 ? -14.141 5.09 -2.299 1 98.81 64 GLY B CA 1
ATOM 1647 C C . GLY B 1 64 ? -14.844 6.375 -2.697 1 98.81 64 GLY B C 1
ATOM 1648 O O . GLY B 1 64 ? -14.195 7.418 -2.85 1 98.81 64 GLY B O 1
ATOM 1649 N N . ILE B 1 65 ? -16.109 6.379 -2.783 1 98.69 65 ILE B N 1
ATOM 1650 C CA . ILE B 1 65 ? -16.891 7.543 -3.172 1 98.69 65 ILE B CA 1
ATOM 1651 C C . ILE B 1 65 ? -16.781 8.633 -2.105 1 98.69 65 ILE B C 1
ATOM 1653 O O . ILE B 1 65 ? -16.562 9.797 -2.424 1 98.69 65 ILE B O 1
ATOM 1657 N N . GLY B 1 66 ? -16.906 8.25 -0.874 1 98.69 66 GLY B N 1
ATOM 1658 C CA . GLY B 1 66 ? -16.766 9.203 0.215 1 98.69 66 GLY B CA 1
ATOM 1659 C C . GLY B 1 66 ? -15.406 9.891 0.237 1 98.69 66 GLY B C 1
ATOM 1660 O O . GLY B 1 66 ? -15.328 11.102 0.43 1 98.69 66 GLY B O 1
ATOM 1661 N N . PHE B 1 67 ? -14.367 9.141 0.046 1 98.88 67 PHE B N 1
ATOM 1662 C CA . PHE B 1 67 ? -13.016 9.695 0.063 1 98.88 67 PHE B CA 1
ATOM 1663 C C . PHE B 1 67 ? -12.797 10.617 -1.129 1 98.88 67 PHE B C 1
ATOM 1665 O O . PHE B 1 67 ? -12.203 11.688 -0.991 1 98.88 67 PHE B O 1
ATOM 1672 N N . ILE B 1 68 ? -13.273 10.227 -2.318 1 98.81 68 ILE B N 1
ATOM 1673 C CA . ILE B 1 68 ? -13.047 11.016 -3.529 1 98.81 68 ILE B CA 1
ATOM 1674 C C . ILE B 1 68 ? -13.75 12.367 -3.404 1 98.81 68 ILE B C 1
ATOM 1676 O O . ILE B 1 68 ? -13.164 13.406 -3.701 1 98.81 68 ILE B O 1
ATOM 1680 N N . PHE B 1 69 ? -14.914 12.438 -2.867 1 98.25 69 PHE B N 1
ATOM 1681 C CA . PHE B 1 69 ? -15.695 13.664 -2.838 1 98.25 69 PHE B CA 1
ATOM 1682 C C . PHE B 1 69 ? -15.508 14.391 -1.514 1 98.25 69 PHE B C 1
ATOM 1684 O O . PHE B 1 69 ? -15.906 15.555 -1.377 1 98.25 69 PHE B O 1
ATOM 1691 N N . GLY B 1 70 ? -14.938 13.742 -0.584 1 97.25 70 GLY B N 1
ATOM 1692 C CA . GLY B 1 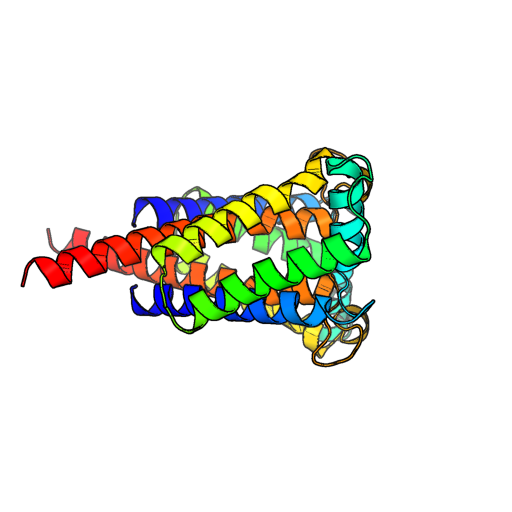70 ? -14.68 14.367 0.702 1 97.25 70 GLY B CA 1
ATOM 1693 C C . GLY B 1 70 ? -15.945 14.633 1.497 1 97.25 70 GLY B C 1
ATOM 1694 O O . GLY B 1 70 ? -16.062 15.672 2.152 1 97.25 70 GLY B O 1
ATOM 1695 N N . ILE B 1 71 ? -16.875 13.734 1.338 1 96.19 71 ILE B N 1
ATOM 1696 C CA . ILE B 1 71 ? -18.156 13.883 2.041 1 96.19 71 ILE B CA 1
ATOM 1697 C C . ILE B 1 71 ? -18.188 12.938 3.238 1 96.19 71 ILE B C 1
ATOM 1699 O O . ILE B 1 71 ? -17.75 11.789 3.146 1 96.19 71 ILE B O 1
ATOM 1703 N N . TYR B 1 72 ? -18.688 13.414 4.457 1 96.56 72 TYR B N 1
ATOM 1704 C CA . TYR B 1 72 ? -18.766 12.641 5.691 1 96.56 72 TYR B CA 1
ATOM 1705 C C . TYR B 1 72 ? -17.438 11.961 6 1 96.56 72 TYR B C 1
ATOM 1707 O O . TYR B 1 72 ? -17.406 10.766 6.32 1 96.56 72 TYR B O 1
ATOM 1715 N N . THR B 1 73 ? -16.438 12.703 5.785 1 97.38 73 THR B N 1
ATOM 1716 C CA . THR B 1 73 ? -15.078 12.164 5.812 1 97.38 73 THR B CA 1
ATOM 1717 C C . THR B 1 73 ? -14.805 11.461 7.137 1 97.38 73 THR B C 1
ATOM 1719 O O . THR B 1 73 ? -14.195 10.391 7.164 1 97.38 73 THR B O 1
ATOM 1722 N N . ARG B 1 74 ? -15.266 12 8.25 1 96.38 74 ARG B N 1
ATOM 1723 C CA . ARG B 1 74 ? -15.008 11.391 9.547 1 96.38 74 ARG B CA 1
ATOM 1724 C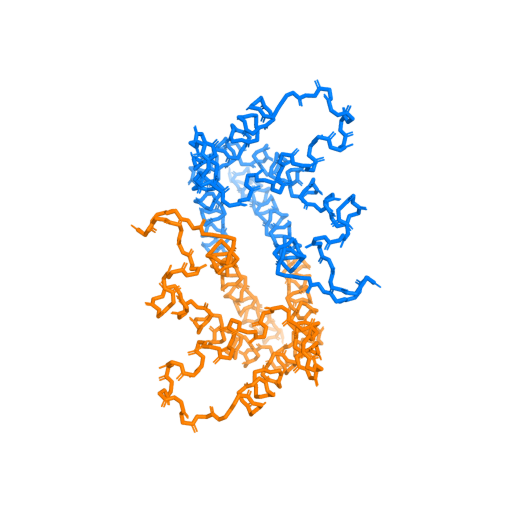 C . ARG B 1 74 ? -15.578 9.984 9.617 1 96.38 74 ARG B C 1
ATOM 1726 O O . ARG B 1 74 ? -14.914 9.062 10.086 1 96.38 74 ARG B O 1
ATOM 1733 N N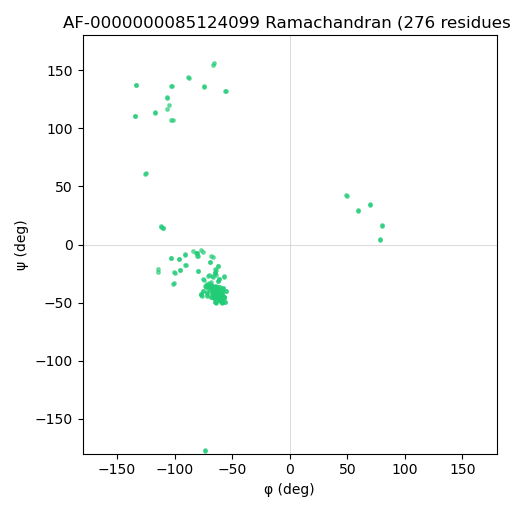 . TYR B 1 75 ? -16.734 9.805 9.109 1 97.69 75 TYR B N 1
ATOM 1734 C CA . TYR B 1 75 ? -17.391 8.5 9.133 1 97.69 75 TYR B CA 1
ATOM 1735 C C . TYR B 1 75 ? -16.766 7.57 8.094 1 97.69 75 TYR B C 1
ATOM 1737 O O . TYR B 1 75 ? -16.641 6.367 8.336 1 97.69 75 TYR B O 1
ATOM 1745 N N . VAL B 1 76 ? -16.453 8.117 6.938 1 98.56 76 VAL B N 1
ATOM 1746 C CA . VAL B 1 76 ? -15.828 7.34 5.879 1 98.56 76 VAL B CA 1
ATOM 1747 C C . VAL B 1 76 ? -14.484 6.801 6.367 1 98.56 76 VAL B C 1
ATOM 1749 O O . VAL B 1 76 ? -14.133 5.652 6.094 1 98.56 76 VAL B O 1
ATOM 1752 N N . VAL B 1 77 ? -13.781 7.59 7.156 1 98.75 77 VAL B N 1
ATOM 1753 C CA . VAL B 1 77 ? -12.492 7.152 7.684 1 98.75 77 VAL B CA 1
ATOM 1754 C C . VAL B 1 77 ? -12.695 5.984 8.648 1 98.75 77 VAL B C 1
ATOM 1756 O O . VAL B 1 77 ? -11.906 5.031 8.656 1 98.75 77 VAL B O 1
ATOM 1759 N N . VAL B 1 78 ? -13.703 6.078 9.461 1 98.38 78 VAL B N 1
ATOM 1760 C CA . VAL B 1 78 ? -13.969 5 10.406 1 98.38 78 VAL B CA 1
ATOM 1761 C C . VAL B 1 78 ? -14.258 3.705 9.648 1 98.38 78 VAL B C 1
ATOM 1763 O O . VAL B 1 78 ? -13.742 2.643 10 1 98.38 78 VAL B O 1
ATOM 1766 N N . LEU B 1 79 ? -15.094 3.779 8.586 1 98.62 79 LEU B N 1
ATOM 1767 C CA . LEU B 1 79 ? -15.383 2.623 7.746 1 98.62 79 LEU B CA 1
ATOM 1768 C C . LEU B 1 79 ? -14.109 2.1 7.09 1 98.62 79 LEU B C 1
ATOM 1770 O O . LEU B 1 79 ? -13.906 0.886 7.004 1 98.62 79 LEU B O 1
ATOM 1774 N N . PHE B 1 80 ? -13.305 2.984 6.621 1 98.88 80 PHE B N 1
ATOM 1775 C CA . PHE B 1 80 ? -12.039 2.656 5.977 1 98.88 80 PHE B CA 1
ATOM 1776 C C . PHE B 1 80 ? -11.109 1.934 6.941 1 98.88 80 PHE B C 1
ATOM 1778 O O . PHE B 1 80 ? -10.555 0.885 6.609 1 98.88 80 PHE B O 1
ATOM 1785 N N . LEU B 1 81 ? -10.984 2.471 8.156 1 98.75 81 LEU B N 1
ATOM 1786 C CA . LEU B 1 81 ? -10.086 1.886 9.141 1 98.75 81 LEU B CA 1
ATOM 1787 C C . LEU B 1 81 ? -10.57 0.507 9.57 1 98.75 81 LEU B C 1
ATOM 1789 O O . LEU B 1 81 ? -9.766 -0.406 9.773 1 98.75 81 LEU B O 1
ATOM 1793 N N . ALA B 1 82 ? -11.867 0.399 9.75 1 98.38 82 ALA B N 1
ATOM 1794 C CA . ALA B 1 82 ? -12.422 -0.917 10.047 1 98.38 82 ALA B CA 1
ATOM 1795 C C . ALA B 1 82 ? -12.078 -1.92 8.945 1 98.3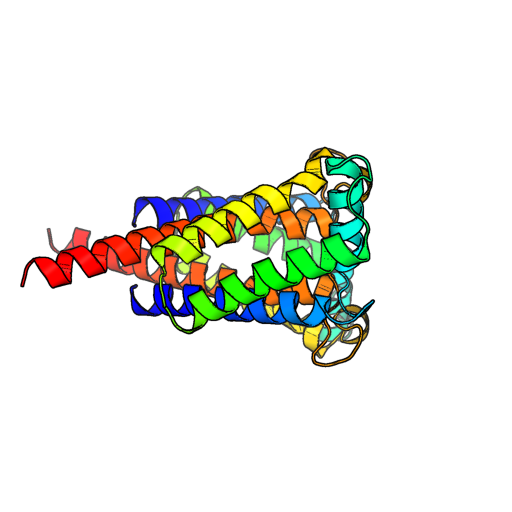8 82 ALA B C 1
ATOM 1797 O O . ALA B 1 82 ? -11.672 -3.049 9.234 1 98.38 82 ALA B O 1
ATOM 1798 N N . HIS B 1 83 ? -12.227 -1.533 7.695 1 98.06 83 HIS B N 1
ATOM 1799 C CA . HIS B 1 83 ? -11.859 -2.371 6.559 1 98.06 83 HIS B CA 1
ATOM 1800 C C . HIS B 1 83 ? -10.383 -2.732 6.59 1 98.06 83 HIS B C 1
ATOM 1802 O O . HIS B 1 83 ? -10.016 -3.893 6.387 1 98.06 83 HIS B O 1
ATOM 1808 N N . MET B 1 84 ? -9.539 -1.757 6.887 1 98.19 84 MET B N 1
ATOM 1809 C CA . MET B 1 84 ? -8.102 -1.987 6.891 1 98.19 84 MET B CA 1
ATOM 1810 C C . MET B 1 84 ? -7.715 -2.992 7.969 1 98.19 84 MET B C 1
ATOM 1812 O O . MET B 1 84 ? -6.84 -3.836 7.754 1 98.19 84 MET B O 1
ATOM 1816 N N . ILE B 1 85 ? -8.289 -2.908 9.086 1 97.06 85 ILE B N 1
ATOM 1817 C CA . ILE B 1 85 ? -8 -3.844 10.164 1 97.06 85 ILE B CA 1
ATOM 1818 C C . ILE B 1 85 ? -8.383 -5.258 9.734 1 97.06 85 ILE B C 1
ATOM 1820 O O . ILE B 1 85 ? -7.621 -6.203 9.945 1 97.06 85 ILE B O 1
ATOM 1824 N N . CYS B 1 86 ? -9.492 -5.379 9.07 1 96.38 86 CYS B N 1
ATOM 1825 C CA . CYS B 1 86 ? -9.984 -6.68 8.625 1 96.38 86 CYS B CA 1
ATOM 1826 C C . CYS B 1 86 ? -9.062 -7.277 7.57 1 96.38 86 CYS B C 1
ATOM 1828 O O . CYS B 1 86 ? -8.992 -8.5 7.426 1 96.38 86 CYS B O 1
ATOM 1830 N N . THR B 1 87 ? -8.375 -6.402 6.812 1 96.44 87 THR B N 1
ATOM 1831 C CA . THR B 1 87 ? -7.527 -6.883 5.727 1 96.44 87 THR B CA 1
ATOM 1832 C C . THR B 1 87 ? -6.336 -7.664 6.277 1 96.44 87 THR B C 1
ATOM 1834 O O . THR B 1 87 ? -5.648 -8.359 5.531 1 96.44 87 THR B O 1
ATOM 1837 N N . PHE B 1 88 ? -6.047 -7.672 7.551 1 97.62 88 PHE B N 1
ATOM 1838 C CA . PHE B 1 88 ? -4.91 -8.375 8.133 1 97.62 88 PHE B CA 1
ATOM 1839 C C . PHE B 1 88 ? -5.305 -9.797 8.539 1 97.62 88 PHE B C 1
ATOM 1841 O O . PHE B 1 88 ? -4.441 -10.625 8.844 1 97.62 88 PHE B O 1
ATOM 1848 N N . THR B 1 89 ? -6.543 -10.102 8.477 1 97 89 THR B N 1
ATOM 1849 C CA . THR B 1 89 ? -7.062 -11.375 8.969 1 97 89 THR B CA 1
ATOM 1850 C C . THR B 1 89 ? -6.406 -12.547 8.242 1 97 89 THR B C 1
ATOM 1852 O O . THR B 1 89 ? -6.07 -13.555 8.859 1 97 89 THR B O 1
ATOM 1855 N N . PRO B 1 90 ? -6.176 -12.414 6.926 1 95.75 90 PRO B N 1
ATOM 1856 C CA . PRO B 1 90 ? -5.59 -13.57 6.23 1 95.75 90 PRO B CA 1
ATOM 1857 C C . PRO B 1 90 ? -4.211 -13.938 6.766 1 95.75 90 PRO B C 1
ATOM 1859 O O . PRO B 1 90 ? -3.816 -15.109 6.707 1 95.75 90 PRO B O 1
ATOM 1862 N N . LEU B 1 91 ? -3.473 -13.039 7.258 1 96.06 91 LEU B N 1
ATOM 1863 C CA . LEU B 1 91 ? -2.152 -13.344 7.797 1 96.06 91 LEU B CA 1
ATOM 1864 C C . LEU B 1 91 ? -2.244 -14.398 8.898 1 96.06 91 LEU B C 1
ATOM 1866 O O . LEU B 1 91 ? -1.315 -15.188 9.086 1 96.06 91 LEU B O 1
ATOM 1870 N N . PHE B 1 92 ? -3.385 -14.438 9.547 1 95.69 92 PHE B N 1
ATOM 1871 C CA . PHE B 1 92 ? -3.557 -15.336 10.688 1 95.69 92 PHE B CA 1
ATOM 1872 C C . PHE B 1 92 ? -4.332 -16.578 10.281 1 95.69 92 PHE B C 1
ATOM 1874 O O . PHE B 1 92 ? -4.008 -17.688 10.719 1 95.69 92 PHE B O 1
ATOM 1881 N N . ILE B 1 93 ? -5.258 -16.422 9.359 1 95 93 ILE B N 1
ATOM 1882 C CA . ILE B 1 93 ? -6.168 -17.531 9.078 1 95 93 ILE B CA 1
ATOM 1883 C C . ILE B 1 93 ? -5.707 -18.266 7.82 1 95 93 ILE B C 1
ATOM 1885 O O . ILE B 1 93 ? -6.078 -19.422 7.602 1 95 93 ILE B O 1
ATOM 1889 N N . LEU B 1 94 ? -4.957 -17.562 6.98 1 95.56 94 LEU B N 1
ATOM 1890 C CA . LEU B 1 94 ? -4.422 -18.188 5.77 1 95.56 94 LEU B CA 1
ATOM 1891 C C . LEU B 1 94 ? -2.904 -18.031 5.715 1 95.56 94 LEU B C 1
ATOM 1893 O O . LEU B 1 94 ? -2.361 -17.516 4.738 1 95.56 94 LEU B O 1
ATOM 1897 N N . PRO B 1 95 ? -2.186 -18.547 6.648 1 94.69 95 PRO B N 1
ATOM 1898 C CA . PRO B 1 95 ? -0.731 -18.375 6.668 1 94.69 95 PRO B CA 1
ATOM 1899 C C . PRO B 1 95 ? -0.043 -19.031 5.48 1 94.69 95 PRO B C 1
ATOM 1901 O O . PRO B 1 95 ? 1 -18.562 5.02 1 94.69 95 PRO B O 1
ATOM 1904 N N . ASP B 1 96 ? -0.603 -20.078 4.844 1 93.69 96 ASP B N 1
ATOM 1905 C CA . ASP B 1 96 ? 0.019 -20.828 3.756 1 93.69 96 ASP B CA 1
ATOM 1906 C C . ASP B 1 96 ? 0.101 -19.984 2.484 1 93.69 96 ASP B C 1
ATOM 1908 O O . ASP B 1 96 ? 0.992 -20.188 1.656 1 93.69 96 ASP B O 1
ATOM 1912 N N . ILE B 1 97 ? -0.781 -19.062 2.377 1 91.88 97 ILE B N 1
ATOM 1913 C CA . ILE B 1 97 ? -0.735 -18.266 1.159 1 91.88 97 ILE B CA 1
ATOM 1914 C C . ILE B 1 97 ? -0.106 -16.906 1.458 1 91.88 97 ILE B C 1
ATOM 1916 O O . ILE B 1 97 ? 0.252 -16.156 0.54 1 91.88 97 ILE B O 1
ATOM 1920 N N . SER B 1 98 ? 0.027 -16.641 2.783 1 93.81 98 SER B N 1
ATOM 1921 C CA . SER B 1 98 ? 0.551 -15.328 3.17 1 93.81 98 SER B CA 1
ATOM 1922 C C . SER B 1 98 ? 2.057 -15.391 3.404 1 93.81 98 SER B C 1
ATOM 1924 O O . SER B 1 98 ? 2.742 -14.367 3.318 1 93.81 98 SER B O 1
ATOM 1926 N N . PHE B 1 99 ? 2.613 -16.656 3.693 1 92.62 99 PHE B N 1
ATOM 1927 C CA . PHE B 1 99 ? 4.02 -16.797 4.051 1 92.62 99 PHE B CA 1
ATOM 1928 C C . PHE B 1 99 ? 4.672 -17.938 3.277 1 92.62 99 PHE B C 1
ATOM 1930 O O . PHE B 1 99 ? 4.059 -18.984 3.084 1 92.62 99 PHE B O 1
ATOM 1937 N N . THR B 1 100 ? 5.836 -17.641 2.834 1 89.31 100 THR B N 1
ATOM 1938 C CA . THR B 1 100 ? 6.656 -18.75 2.369 1 89.31 100 THR B CA 1
ATOM 1939 C C . THR B 1 100 ? 7.25 -19.516 3.549 1 89.31 100 THR B C 1
ATOM 1941 O O . THR B 1 100 ? 7.293 -20.75 3.539 1 89.31 100 THR B O 1
ATOM 1944 N N . HIS B 1 101 ? 7.746 -18.703 4.535 1 89.56 101 HIS B N 1
ATOM 1945 C CA . HIS B 1 101 ? 8.164 -19.219 5.84 1 89.56 101 HIS B CA 1
ATOM 1946 C C . HIS B 1 101 ? 7.617 -18.344 6.965 1 89.56 101 HIS B C 1
ATOM 1948 O O . HIS B 1 101 ? 8.102 -17.234 7.188 1 89.56 101 HIS B O 1
ATOM 1954 N N . ALA B 1 102 ? 6.75 -18.891 7.629 1 85.94 102 ALA B N 1
ATOM 1955 C CA . ALA B 1 102 ? 6.094 -18.125 8.688 1 85.94 102 ALA B CA 1
ATOM 1956 C C . ALA B 1 102 ? 7.02 -17.953 9.891 1 85.94 102 ALA B C 1
ATOM 1958 O O . ALA B 1 102 ? 7.773 -18.859 10.242 1 85.94 102 ALA B O 1
ATOM 1959 N N . PRO B 1 103 ? 7.094 -16.812 10.445 1 87.5 103 PRO B N 1
ATOM 1960 C CA . PRO B 1 103 ? 6.27 -15.609 10.273 1 87.5 103 PRO B CA 1
ATOM 1961 C C . PRO B 1 103 ? 7.016 -14.477 9.57 1 87.5 103 PRO B C 1
ATOM 1963 O O . PRO B 1 103 ? 6.531 -13.344 9.531 1 87.5 103 PRO B O 1
ATOM 1966 N N . TYR B 1 104 ? 8.094 -14.781 8.992 1 87.75 104 TYR B N 1
ATOM 1967 C CA . TYR B 1 104 ? 8.93 -13.641 8.625 1 87.75 104 TYR B CA 1
ATOM 1968 C C . TYR B 1 104 ? 9.039 -13.523 7.105 1 87.75 104 TYR B C 1
ATOM 1970 O O . TYR B 1 104 ? 9.305 -12.438 6.582 1 87.75 104 TYR B O 1
ATOM 1978 N N . ALA B 1 105 ? 8.844 -14.555 6.418 1 91.5 105 ALA B N 1
ATOM 1979 C CA . ALA B 1 105 ? 8.977 -14.516 4.965 1 91.5 105 ALA B CA 1
ATOM 1980 C C . ALA B 1 105 ? 7.609 -14.445 4.289 1 91.5 105 ALA B C 1
ATOM 1982 O O . ALA B 1 105 ? 6.918 -15.461 4.172 1 91.5 105 ALA B O 1
ATOM 1983 N N . PHE B 1 106 ? 7.27 -13.336 3.764 1 92.06 106 PHE B N 1
ATOM 1984 C CA . PHE B 1 106 ? 5.953 -13.117 3.18 1 92.06 106 PHE B CA 1
ATOM 1985 C C . PHE B 1 106 ? 5.938 -13.531 1.712 1 92.06 106 PHE B C 1
ATOM 1987 O O . PHE B 1 106 ? 6.934 -13.359 1.004 1 92.06 106 PHE B O 1
ATOM 1994 N N . THR B 1 107 ? 4.855 -14.055 1.312 1 92.75 107 THR B N 1
ATOM 1995 C CA . THR B 1 107 ? 4.566 -14.117 -0.115 1 92.75 107 THR B CA 1
ATOM 1996 C C . THR B 1 107 ? 4.188 -12.742 -0.655 1 92.75 107 THR B C 1
ATOM 1998 O O . THR B 1 107 ? 4.18 -11.758 0.089 1 92.75 107 THR B O 1
ATOM 2001 N N . LEU B 1 108 ? 3.871 -12.703 -1.883 1 92.5 108 LEU B N 1
ATOM 2002 C CA . LEU B 1 108 ? 3.383 -11.445 -2.436 1 92.5 108 LEU B CA 1
ATOM 2003 C C . LEU B 1 108 ? 2.062 -11.047 -1.787 1 92.5 108 LEU B C 1
ATOM 2005 O O . LEU B 1 108 ? 1.822 -9.859 -1.54 1 92.5 108 LEU B O 1
ATOM 2009 N N . VAL B 1 109 ? 1.241 -12 -1.492 1 93.69 109 VAL B N 1
ATOM 2010 C CA . VAL B 1 109 ? -0.01 -11.766 -0.781 1 93.69 109 VAL B CA 1
ATOM 2011 C C . VAL B 1 109 ? 0.281 -11.125 0.574 1 93.69 109 VAL B C 1
ATOM 2013 O O . VAL B 1 109 ? -0.326 -10.109 0.933 1 93.69 109 VAL B O 1
ATOM 2016 N N . GLY B 1 110 ? 1.196 -11.75 1.292 1 94.62 110 GLY B N 1
ATOM 2017 C CA . GLY B 1 110 ? 1.573 -11.211 2.588 1 94.62 110 GLY B CA 1
ATOM 2018 C C . GLY B 1 110 ? 2.107 -9.797 2.512 1 94.62 110 GLY B C 1
ATOM 2019 O O . GLY B 1 110 ? 1.743 -8.945 3.326 1 94.62 110 GLY B O 1
ATOM 2020 N N . GLN B 1 111 ? 2.961 -9.508 1.574 1 94.62 111 GLN B N 1
ATOM 2021 C CA . GLN B 1 111 ? 3.516 -8.172 1.397 1 94.62 111 GLN B CA 1
ATOM 2022 C C . GLN B 1 111 ? 2.426 -7.168 1.031 1 94.62 111 GLN B C 1
ATOM 2024 O O . GLN B 1 111 ? 2.453 -6.02 1.482 1 94.62 111 GLN B O 1
ATOM 2029 N N . TYR B 1 112 ? 1.523 -7.664 0.208 1 95.44 112 TYR B N 1
ATOM 2030 C CA . TYR B 1 112 ? 0.368 -6.863 -0.185 1 95.44 112 TYR B CA 1
ATOM 2031 C C . TYR B 1 112 ? -0.436 -6.43 1.035 1 95.44 112 TYR B C 1
ATOM 2033 O O . TYR B 1 112 ? -0.888 -5.285 1.112 1 95.44 112 TYR B O 1
ATOM 2041 N N . ILE B 1 113 ? -0.559 -7.266 2.016 1 96.94 113 ILE B N 1
ATOM 2042 C CA . ILE B 1 113 ? -1.331 -7.016 3.229 1 96.94 113 ILE B CA 1
ATOM 2043 C C . ILE B 1 113 ? -0.549 -6.086 4.156 1 96.94 113 ILE B C 1
ATOM 2045 O O . ILE B 1 113 ? -1.112 -5.145 4.719 1 96.94 113 ILE B O 1
ATOM 2049 N N . VAL B 1 114 ? 0.686 -6.305 4.289 1 96.5 114 VAL B N 1
ATOM 2050 C CA . VAL B 1 114 ? 1.521 -5.539 5.211 1 96.5 114 VAL B CA 1
ATOM 2051 C C . VAL B 1 114 ? 1.534 -4.07 4.797 1 96.5 114 VAL B C 1
ATOM 2053 O O . VAL B 1 114 ? 1.561 -3.18 5.648 1 96.5 114 VAL B O 1
ATOM 2056 N N . LYS B 1 115 ? 1.425 -3.801 3.535 1 97.06 115 LYS B N 1
ATOM 2057 C CA . LYS B 1 115 ? 1.428 -2.432 3.027 1 97.06 115 LYS B CA 1
ATOM 2058 C C . LYS B 1 115 ? 0.245 -1.639 3.576 1 97.06 115 LYS B C 1
ATOM 2060 O O . LYS B 1 115 ? 0.275 -0.407 3.602 1 97.06 115 LYS B O 1
ATOM 2065 N N . ASN B 1 116 ? -0.764 -2.357 4.074 1 98.31 116 ASN B N 1
ATOM 2066 C CA . ASN B 1 116 ? -1.955 -1.688 4.586 1 98.31 116 ASN B CA 1
ATOM 2067 C C . ASN B 1 116 ? -1.659 -0.924 5.875 1 98.31 116 ASN B C 1
ATOM 2069 O O . ASN B 1 116 ? -2.453 -0.081 6.297 1 98.31 116 ASN B O 1
ATOM 2073 N N . VAL B 1 117 ? -0.534 -1.19 6.508 1 98.5 117 VAL B N 1
ATOM 2074 C CA . VAL B 1 117 ? -0.151 -0.408 7.68 1 98.5 117 VAL B CA 1
ATOM 2075 C C . VAL B 1 117 ? -0.049 1.068 7.301 1 98.5 117 VAL B C 1
ATOM 2077 O O . VAL B 1 117 ? -0.518 1.938 8.039 1 98.5 117 VAL B O 1
ATOM 2080 N N . VAL B 1 118 ? 0.521 1.297 6.137 1 98.5 118 VAL B N 1
ATOM 2081 C CA . VAL B 1 118 ? 0.672 2.672 5.672 1 98.5 118 VAL B CA 1
ATOM 2082 C C . VAL B 1 118 ? -0.696 3.254 5.328 1 98.5 118 VAL B C 1
ATOM 2084 O O . VAL B 1 118 ? -0.955 4.434 5.57 1 98.5 118 VAL B O 1
ATOM 2087 N N . PHE B 1 119 ? -1.567 2.439 4.777 1 98.75 119 PHE B N 1
ATOM 2088 C CA . PHE B 1 119 ? -2.926 2.885 4.488 1 98.75 119 PHE B CA 1
ATOM 2089 C C . PHE B 1 119 ? -3.65 3.275 5.773 1 98.75 119 PHE B C 1
ATOM 2091 O O . PHE B 1 119 ? -4.344 4.293 5.816 1 98.75 119 PHE B O 1
ATOM 2098 N N . ILE B 1 120 ? -3.467 2.5 6.805 1 98.81 120 ILE B N 1
ATOM 2099 C CA . ILE B 1 120 ? -4.082 2.795 8.094 1 98.81 120 ILE B CA 1
ATOM 2100 C C . ILE B 1 120 ? -3.584 4.145 8.602 1 98.81 120 ILE B C 1
ATOM 2102 O O . ILE B 1 120 ? -4.383 5 8.992 1 98.81 120 ILE B O 1
ATOM 2106 N N . LEU B 1 121 ? -2.344 4.332 8.562 1 98.81 121 LEU B N 1
ATOM 2107 C CA . LEU B 1 121 ? -1.771 5.574 9.07 1 98.81 121 LEU B CA 1
ATOM 2108 C C . LEU B 1 121 ? -2.211 6.758 8.211 1 98.81 121 LEU B C 1
ATOM 2110 O O . LEU B 1 121 ? -2.416 7.859 8.727 1 98.81 121 LEU B O 1
ATOM 2114 N N . ALA B 1 122 ? -2.326 6.516 6.906 1 98.62 122 ALA B N 1
ATOM 2115 C CA . ALA B 1 122 ? -2.879 7.543 6.027 1 98.62 122 ALA B CA 1
ATOM 2116 C C . ALA B 1 122 ? -4.305 7.902 6.438 1 98.62 122 ALA B C 1
ATOM 2118 O O . ALA B 1 122 ? -4.672 9.078 6.453 1 98.62 122 ALA B O 1
ATOM 2119 N N . GLY B 1 123 ? -5.07 6.902 6.762 1 98.62 123 GLY B N 1
ATOM 2120 C CA . GLY B 1 123 ? -6.414 7.164 7.246 1 98.62 123 GLY B CA 1
ATOM 2121 C C . GLY B 1 123 ? -6.441 7.996 8.516 1 98.62 123 GLY B C 1
ATOM 2122 O O . GLY B 1 123 ? -7.25 8.922 8.641 1 98.62 123 GLY B O 1
ATOM 2123 N N . ILE B 1 124 ? -5.598 7.691 9.438 1 98.5 124 ILE B N 1
ATOM 2124 C CA . ILE B 1 124 ? -5.508 8.438 10.688 1 98.5 124 ILE B CA 1
ATOM 2125 C C . ILE B 1 124 ? -5.137 9.883 10.398 1 98.5 124 ILE B C 1
ATOM 2127 O O . ILE B 1 124 ? -5.707 10.812 10.984 1 98.5 124 ILE B O 1
ATOM 2131 N N . LEU B 1 125 ? -4.246 10.039 9.508 1 98.06 125 LEU B N 1
ATOM 2132 C CA . LEU B 1 125 ? -3.826 11.375 9.117 1 98.06 125 LEU B CA 1
ATOM 2133 C C . LEU B 1 125 ? -4.996 12.164 8.531 1 98.06 125 LEU B C 1
ATOM 2135 O O . LEU B 1 125 ? -5.176 13.344 8.852 1 98.06 125 LEU B O 1
ATOM 2139 N N . ILE B 1 126 ? -5.715 11.531 7.664 1 98.19 126 ILE B N 1
ATOM 2140 C CA . ILE B 1 126 ? -6.879 12.164 7.055 1 98.19 126 ILE B CA 1
ATOM 2141 C C . ILE B 1 126 ? -7.871 12.57 8.141 1 98.19 126 ILE B C 1
ATOM 2143 O O . ILE B 1 126 ? -8.414 13.68 8.109 1 98.19 126 ILE B O 1
ATOM 2147 N N . TYR B 1 127 ? -8.094 11.711 9.07 1 97.75 127 TYR B N 1
ATOM 2148 C CA . TYR B 1 127 ? -9 11.992 10.172 1 97.75 127 TYR B CA 1
ATOM 2149 C C . TYR B 1 127 ? -8.539 13.211 10.961 1 97.75 127 TYR B C 1
ATOM 2151 O O . TYR B 1 127 ? -9.336 14.109 11.25 1 97.75 127 TYR B O 1
ATOM 2159 N N . GLN B 1 128 ? -7.293 13.227 11.312 1 97.06 128 GLN B N 1
ATOM 2160 C CA . GLN B 1 128 ? -6.73 14.344 12.062 1 97.06 128 GLN B CA 1
ATOM 2161 C C . GLN B 1 128 ? -6.883 15.656 11.297 1 97.06 128 GLN B C 1
ATOM 2163 O O . GLN B 1 128 ? -7.203 16.688 11.883 1 97.06 128 GLN B O 1
ATOM 2168 N N . ASN B 1 129 ? -6.59 15.523 10.016 1 94.94 129 ASN B N 1
ATOM 2169 C CA . ASN B 1 129 ? -6.711 16.719 9.172 1 94.94 129 ASN B CA 1
ATOM 2170 C C . ASN B 1 129 ? -8.148 17.234 9.133 1 94.94 129 ASN B C 1
ATOM 2172 O O . ASN B 1 129 ? -8.375 18.438 9.125 1 94.94 129 ASN B O 1
ATOM 2176 N N . GLU B 1 130 ? -9.055 16.312 9.062 1 93.38 130 GLU B N 1
ATOM 2177 C CA . GLU B 1 130 ? -10.469 16.672 9.039 1 93.38 130 GLU B CA 1
ATOM 2178 C C . GLU B 1 130 ? -10.875 17.391 10.328 1 93.38 130 GLU B C 1
ATOM 2180 O O . GLU B 1 130 ? -11.594 18.391 10.289 1 93.38 130 GLU B O 1
ATOM 2185 N N . ILE B 1 131 ? -10.438 16.922 11.438 1 92.44 131 ILE B N 1
ATOM 2186 C CA . ILE B 1 131 ? -10.758 17.516 12.734 1 92.44 131 ILE B CA 1
ATOM 2187 C C . ILE B 1 131 ? -10.133 18.891 12.836 1 92.44 131 ILE B C 1
ATOM 2189 O O . ILE B 1 131 ? -10.773 19.828 13.328 1 92.44 131 ILE B O 1
ATOM 2193 N N . ASN B 1 132 ? -8.914 19.016 12.383 1 89.56 132 ASN B N 1
ATOM 2194 C CA . ASN B 1 132 ? -8.219 20.297 12.445 1 89.56 132 ASN B CA 1
ATOM 2195 C C . ASN B 1 132 ? -8.898 21.359 11.57 1 89.56 132 ASN B C 1
ATOM 2197 O O . ASN B 1 132 ? -8.992 22.516 11.953 1 89.56 132 ASN B O 1
ATOM 2201 N N . GLN B 1 133 ? -9.344 21 10.445 1 87.75 133 GLN B N 1
ATOM 2202 C CA . GLN B 1 133 ? -9.992 21.938 9.531 1 87.75 133 GLN B CA 1
ATOM 2203 C C . GLN B 1 133 ? -11.336 22.406 10.102 1 87.75 133 GLN B C 1
ATOM 2205 O O . GLN B 1 133 ? -11.703 23.562 9.945 1 87.75 133 GLN B O 1
ATOM 2210 N N . LYS B 1 134 ? -11.992 21.578 10.758 1 86.62 134 LYS B N 1
ATOM 2211 C CA . LYS B 1 134 ? -13.273 21.953 11.352 1 86.62 134 LYS B CA 1
ATOM 2212 C C . LYS B 1 134 ? -13.07 22.891 12.539 1 86.62 134 LYS B C 1
ATOM 2214 O O . LYS B 1 134 ? -13.859 23.828 12.742 1 86.62 134 LYS B O 1
ATOM 2219 N N . LYS B 1 135 ? -12.031 22.688 13.227 1 87.12 135 LYS B N 1
ATOM 2220 C CA . LYS B 1 135 ? -11.727 23.562 14.344 1 87.12 135 LYS B CA 1
ATOM 2221 C C . LYS B 1 135 ? -11.359 24.969 13.859 1 87.12 135 LYS B C 1
ATOM 2223 O O . LYS B 1 135 ? -11.742 25.953 14.477 1 87.12 135 LYS B O 1
ATOM 2228 N N . GLU B 1 136 ? -10.711 25.031 12.82 1 83 136 GLU B N 1
ATOM 2229 C CA . GLU B 1 136 ? -10.305 26.328 12.266 1 83 136 GLU B CA 1
ATOM 2230 C C . GLU B 1 136 ? -11.508 27.094 11.727 1 83 136 GLU B C 1
ATOM 2232 O O . GLU B 1 136 ? -11.602 28.312 11.883 1 83 136 GLU B O 1
ATOM 2237 N N . VAL B 1 137 ? -12.422 26.438 11.125 1 79.06 137 VAL B N 1
ATOM 2238 C CA . VAL B 1 137 ? -13.609 27.062 10.57 1 79.06 137 VAL B CA 1
ATOM 2239 C C . VAL B 1 137 ? -14.516 27.547 11.711 1 79.06 137 VAL B C 1
ATOM 2241 O O . VAL B 1 137 ? -15.102 28.625 11.625 1 79.06 137 VAL B O 1
ATOM 2244 N N . LYS B 1 138 ? -14.516 26.859 12.773 1 81.75 138 LYS B N 1
ATOM 2245 C CA . LYS B 1 138 ? -15.344 27.25 13.914 1 81.75 138 LYS B CA 1
ATOM 2246 C C . LYS B 1 138 ? -14.742 28.453 14.641 1 81.75 138 LYS B C 1
ATOM 2248 O O . LYS B 1 138 ? -15.469 29.266 15.211 1 81.75 138 LYS B O 1
ATOM 2253 N N . ALA B 1 139 ? -13.484 28.625 14.656 1 80 139 ALA B N 1
ATOM 2254 C CA . ALA B 1 139 ? -12.797 29.703 15.359 1 80 139 ALA B CA 1
ATOM 2255 C C . ALA B 1 139 ? -12.945 31.031 14.617 1 80 139 ALA B C 1
ATOM 2257 O O . ALA B 1 139 ? -12.703 32.094 15.188 1 80 139 ALA B O 1
ATOM 2258 N N . VAL B 1 140 ? -13.477 31.125 13.484 1 73.69 140 VAL B N 1
ATOM 2259 C CA . VAL B 1 140 ? -13.719 32.375 12.758 1 73.69 140 VAL B CA 1
ATOM 2260 C C . VAL B 1 140 ? -15.203 32.719 12.797 1 73.69 140 VAL B C 1
ATOM 2262 O O . VAL B 1 140 ? -16.047 31.828 12.602 1 73.69 140 VAL B O 1
#

Nearest PDB structures (foldseek):
  6pe4-assembly1_H  TM=3.088E-01  e=2.443E+00  Saccharomyces cerevisiae S288C
  7pmy-assembly1_A  TM=2.681E-01  e=5.680E+00  Homo sapiens
  6pe4-assembly1_H  TM=3.092E-01  e=2.443E+00  Saccharomyces cerevisiae S288C
  7pmy-assembly1_A  TM=2.681E-01  e=5.680E+00  Homo sapiens

Secondary structure (DSSP, 8-state):
-HHHHHHHHHHHHHHHHHHHHHTTSTT--THHHHHHHHHHHHTTT-S-HHHHHHHHHHHHHHHHHHHHHT-SHHHHHHHHHHHHHHTTHHHHH-HHHHEEETTTEE-HHHHHHHTHHHHHHHHHHHHHHHHHHHHHHHH-/-HHHHHHHHHHHHHHHHHHHHHTTSTT--HHHHHHHHHHHHHTTT-S-HHHHHHHHHHHHHHHHHHHHHT-SHHHHHHHHHHHHHHTTHHHHH-HHHHEEETTTEE-HHHHHHHTHHHHHHHHHHHHHHHHHHHHHHHH-

pLDDT: mean 93.88, std 6.08, range [72.19, 98.88]

Solvent-accessible surface area (backbone atoms only — not comparable to full-atom values): 14380 Å² total; per-residue (Å²): 106,66,67,57,48,52,48,44,40,31,51,52,8,50,51,29,29,53,59,13,57,34,40,75,38,84,86,44,30,54,57,47,62,59,49,36,53,43,51,27,64,74,50,71,55,72,56,55,60,70,58,49,40,44,51,49,16,51,53,27,32,53,35,7,53,24,35,55,69,60,46,67,46,69,60,32,40,53,54,45,46,55,51,52,60,57,58,50,48,41,61,74,76,37,40,78,65,18,22,77,44,82,92,76,26,39,22,58,59,29,50,52,43,58,54,44,56,54,53,46,50,49,42,52,44,48,46,52,50,54,55,53,52,53,52,56,59,66,75,100,106,67,68,57,47,50,49,43,39,30,50,52,8,50,52,30,28,52,60,14,57,35,41,74,37,84,87,45,30,55,57,47,60,58,51,35,52,42,51,28,62,75,50,71,56,74,57,55,60,69,58,49,38,44,52,49,16,51,53,28,32,51,36,7,52,23,34,54,70,60,45,66,47,69,59,32,39,52,55,45,45,55,51,53,60,57,58,51,48,42,62,73,79,38,42,79,65,19,23,79,44,81,90,78,27,38,21,57,58,29,50,51,44,59,54,43,56,54,53,44,50,49,41,52,45,47,43,52,51,52,54,52,52,52,52,56,57,65,75,101

Sequence (280 aa):
MEKTIKLIRVSLGIIFLWYGMLKFFPQLSPAENLAITTIHKLFFGLINDTLSIKLLAIWEVTVGIGFIFGIYTRYVVVLFLAHMICTFTPLFILPDISFTHAPYAFTLVGQYIVKNVVFILAGILIYQNEINQKKEVKAVMEKTIKLIRVSLGIIFLWYGMLKFFPQLSPAENLAITTIHKLFFGLINDTLSIKLLAIWEVTVGIGFIFGIYTRYVVVLFLAHMICTFTPLFILPDISFTHAPYAFTLVGQYIVKNVVFILAGILIYQNEINQKKEVKAV

Foldseek 3Di:
DLVVLLVLLLVLLVVLLVQLVLLLPPPSHPCLVVQLVLVCQVVVNPDDSNRSSNVSSVLSNVLSVCSNVVHPLLVSLVSVLVVLVSLCSCVPRVVVQQAPDPPPHGDPSVVVSVCSVVVNVSSVVSNVSVVVVVVVVVVD/DLVVLLVLLLVLLVVLLVQLVLLLPPPSHPCLVVQLVLVCQVVVNPDDSNRSSNVSSVLSNVLSVCSNVVHPLLVSLVSVLVVLVSLCSCVPRVVVQQAPDPPPHGDPSVVVSVCSVVVNVSSVVSNVSVVVVVVVVVVD